Protein AF-A0A955LLI7-F1 (afdb_monomer_lite)

Radius of gyration: 28.6 Å; chains: 1; bounding box: 80×78×76 Å

pLDDT: mean 85.54, std 15.83, range [47.59, 98.25]

Foldseek 3Di:
DDDDDDDDDDDDDDPPDDPVVVVVVVVVLQPDDPQQVVCVVPVDRDPQFWDWAFVVRDDDPDGDTGIGGDAQLQHDQVSQDPVFWDWFQFLVRDTGTHGDDPDDDCAAEFFRFGDRHHHDPQWDWWAWDADPVRDIDRCCRSDNRNGTTIDNAPPLAADPVHECTGRVNNHNPPNPPPCPPDPVRVVVVVVVVVVVVVVVPD

Sequence (202 aa):
MNRWLPAVVLTTLIFAGSAAQAEENQEAEKSLINCWEYYEKTKICPKQVCDFGCLGGVYFKDCEMTCEPKPCFEIEPSQCPTDRCQLQIGCEAKEVCYPLNDYQPSCGDLAYAGSDAQCCRGMIKRCGVEFFDGSCDMSARYSMFSVPICLPCGNGVCNQFENACNCPEDCGKGYKKNKTYTGFDADRHAEEERRRREAEGN

Structure (mmCIF, N/CA/C/O backbone):
data_AF-A0A955LLI7-F1
#
_entry.id   AF-A0A955LLI7-F1
#
loop_
_atom_site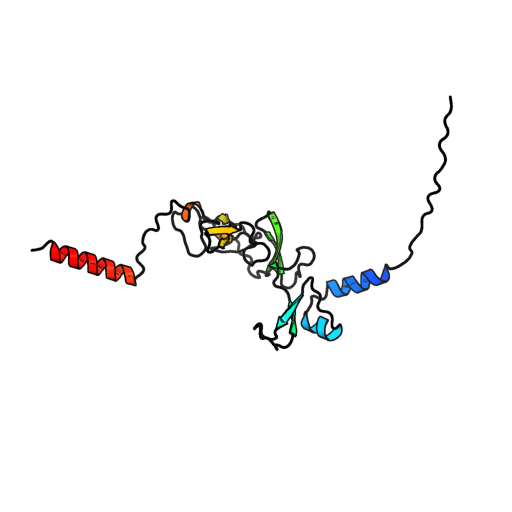.group_PDB
_atom_site.id
_atom_site.type_symbol
_atom_site.label_atom_id
_atom_site.label_alt_id
_atom_site.label_comp_id
_atom_site.label_asym_id
_atom_site.label_entity_id
_atom_site.label_seq_id
_atom_site.pdbx_PDB_ins_code
_atom_site.Cartn_x
_atom_site.Cartn_y
_atom_site.Cartn_z
_atom_site.occupancy
_atom_site.B_iso_or_equiv
_atom_site.auth_seq_id
_atom_site.auth_comp_id
_atom_site.auth_asym_id
_atom_site.auth_atom_id
_atom_site.pdbx_PDB_model_num
ATOM 1 N N . MET A 1 1 ? 47.906 52.666 -2.237 1.00 47.59 1 MET A N 1
ATOM 2 C CA . MET A 1 1 ? 48.711 51.426 -2.278 1.00 47.59 1 MET A CA 1
ATOM 3 C C . MET A 1 1 ? 47.906 50.383 -3.032 1.00 47.59 1 MET A C 1
ATOM 5 O O . MET A 1 1 ? 46.927 49.875 -2.507 1.00 47.59 1 MET A O 1
ATOM 9 N N . ASN A 1 2 ? 48.269 50.176 -4.297 1.00 49.59 2 ASN A N 1
ATOM 10 C CA . ASN A 1 2 ? 47.619 49.260 -5.232 1.00 49.59 2 ASN A CA 1
ATOM 11 C C . ASN A 1 2 ? 48.004 47.812 -4.915 1.00 49.59 2 ASN A C 1
ATOM 13 O O . ASN A 1 2 ? 49.190 47.522 -4.764 1.00 49.59 2 ASN A O 1
ATOM 17 N N . ARG A 1 3 ? 47.034 46.895 -4.904 1.00 57.19 3 ARG A N 1
ATOM 18 C CA . ARG A 1 3 ? 47.294 45.458 -5.049 1.00 57.19 3 ARG A CA 1
ATOM 19 C C . ARG A 1 3 ? 46.412 44.889 -6.154 1.00 57.19 3 ARG A C 1
ATOM 21 O O . ARG A 1 3 ? 45.194 44.859 -6.043 1.00 57.19 3 ARG A O 1
ATOM 28 N N . TRP A 1 4 ? 47.089 44.500 -7.227 1.00 55.97 4 TRP A N 1
ATOM 29 C CA . TRP A 1 4 ? 46.586 43.742 -8.361 1.00 55.97 4 TRP A CA 1
ATOM 30 C C . TRP A 1 4 ? 46.430 42.265 -7.969 1.00 55.97 4 TRP A C 1
ATOM 32 O O . TRP A 1 4 ? 47.303 41.721 -7.293 1.00 55.97 4 TRP A O 1
ATOM 42 N N . LEU A 1 5 ? 45.352 41.620 -8.419 1.00 61.66 5 LEU A N 1
ATOM 43 C CA . LEU A 1 5 ? 45.163 40.165 -8.377 1.00 61.66 5 LEU A CA 1
ATOM 44 C C . LEU A 1 5 ? 45.155 39.615 -9.816 1.00 61.66 5 LEU A C 1
ATOM 46 O O . LEU A 1 5 ? 44.635 40.292 -10.706 1.00 61.66 5 LEU A O 1
ATOM 50 N N . PRO A 1 6 ? 45.743 38.428 -10.065 1.00 66.12 6 PRO A N 1
ATOM 51 C CA . PRO A 1 6 ? 45.899 37.882 -11.407 1.00 66.12 6 PRO A CA 1
ATOM 52 C C . PRO A 1 6 ? 44.608 37.237 -11.923 1.00 66.12 6 PRO A C 1
ATOM 54 O O . PRO A 1 6 ? 43.863 36.593 -11.185 1.00 66.12 6 PRO A O 1
ATOM 57 N N . ALA A 1 7 ? 44.382 37.408 -13.224 1.00 57.22 7 ALA A N 1
ATOM 58 C CA . ALA A 1 7 ? 43.303 36.795 -13.980 1.00 57.22 7 ALA A CA 1
ATOM 59 C C . ALA A 1 7 ? 43.485 35.270 -14.051 1.00 57.22 7 ALA A C 1
ATOM 61 O O . ALA A 1 7 ? 44.501 34.776 -14.540 1.00 57.22 7 ALA A O 1
ATOM 62 N N . VAL A 1 8 ? 42.484 34.529 -13.578 1.00 66.06 8 VAL A N 1
ATOM 63 C CA . VAL A 1 8 ? 42.381 33.079 -13.764 1.00 66.06 8 VAL A CA 1
ATOM 64 C C . VAL A 1 8 ? 41.703 32.831 -15.109 1.00 66.06 8 VAL A C 1
ATOM 66 O O . VAL A 1 8 ? 40.550 33.205 -15.313 1.00 66.06 8 VAL A O 1
ATOM 69 N N . VAL A 1 9 ? 42.442 32.229 -16.040 1.00 62.66 9 VAL A N 1
ATOM 70 C CA . VAL A 1 9 ? 41.948 31.803 -17.353 1.00 62.66 9 VAL A CA 1
ATOM 71 C C . VAL A 1 9 ? 41.055 30.581 -17.152 1.00 62.66 9 VAL A C 1
ATOM 73 O O . VAL A 1 9 ? 41.529 29.497 -16.819 1.00 62.66 9 VAL A O 1
ATOM 76 N N . LEU A 1 10 ? 39.748 30.776 -17.314 1.00 64.25 10 LEU A N 1
ATOM 77 C CA . LEU A 1 10 ? 38.740 29.727 -17.217 1.00 64.25 10 LEU A CA 1
ATOM 78 C C . LEU A 1 10 ? 38.629 29.016 -18.577 1.00 64.25 10 LEU A C 1
ATOM 80 O O . LEU A 1 10 ? 37.906 29.460 -19.467 1.00 64.25 10 LEU A O 1
ATOM 84 N N . THR A 1 11 ? 39.376 27.929 -18.764 1.00 69.06 11 THR A N 1
ATOM 85 C CA . THR A 1 11 ? 39.272 27.083 -19.963 1.00 69.06 11 THR A CA 1
ATOM 86 C C . THR A 1 11 ? 37.966 26.293 -19.911 1.00 69.06 11 THR A C 1
ATOM 88 O O . THR A 1 11 ? 37.843 25.311 -19.182 1.00 69.06 11 THR A O 1
ATOM 91 N N . THR A 1 12 ? 36.966 26.736 -20.668 1.00 63.84 12 THR A N 1
ATOM 92 C CA . THR A 1 12 ? 35.679 26.050 -20.822 1.00 63.84 12 THR A CA 1
ATOM 93 C C . THR A 1 12 ? 35.858 24.876 -21.790 1.00 63.84 12 THR A C 1
ATOM 95 O O . THR A 1 12 ? 35.937 25.070 -23.001 1.00 63.84 12 THR A O 1
ATOM 98 N N . LEU A 1 13 ? 35.955 23.648 -21.270 1.00 67.81 13 LEU A N 1
ATOM 99 C CA . LEU A 1 13 ? 35.822 22.440 -22.090 1.00 67.81 13 LEU A CA 1
ATOM 100 C C . LEU A 1 13 ? 34.338 22.236 -22.423 1.00 67.81 13 LEU A C 1
ATOM 102 O O . LEU A 1 13 ? 33.539 21.882 -21.559 1.00 67.81 13 LEU A O 1
ATOM 106 N N . ILE A 1 14 ? 33.976 22.468 -23.683 1.00 59.31 14 ILE A N 1
ATOM 107 C CA . ILE A 1 14 ? 32.652 22.170 -24.232 1.00 59.31 14 ILE A CA 1
ATOM 108 C C . ILE A 1 14 ? 32.626 20.675 -24.575 1.00 59.31 14 ILE A C 1
ATOM 110 O O . ILE A 1 14 ? 33.171 20.256 -25.594 1.00 59.31 14 ILE A O 1
ATOM 114 N N . PHE A 1 15 ? 32.010 19.859 -23.719 1.00 61.31 15 PHE A N 1
ATOM 115 C CA . PHE A 1 15 ? 31.664 18.475 -24.052 1.00 61.31 15 PHE A CA 1
ATOM 116 C C . PHE A 1 15 ? 30.442 18.479 -24.983 1.00 61.31 15 PHE A C 1
ATOM 118 O O . PHE A 1 15 ? 29.299 18.508 -24.537 1.00 61.31 15 PHE A O 1
ATOM 125 N N . ALA A 1 16 ? 30.685 18.475 -26.294 1.00 58.69 16 ALA A N 1
ATOM 126 C CA . ALA A 1 16 ? 29.666 18.236 -27.312 1.00 58.69 16 ALA A CA 1
ATOM 127 C C . ALA A 1 16 ? 29.489 16.721 -27.501 1.00 58.69 16 ALA A C 1
ATOM 129 O O . ALA A 1 16 ? 30.068 16.119 -28.401 1.00 58.69 16 ALA A O 1
ATOM 130 N N . GLY A 1 17 ? 28.732 16.080 -26.615 1.00 56.97 17 GLY A N 1
ATOM 131 C CA . GLY A 1 17 ? 28.402 14.666 -26.754 1.00 56.97 17 GLY A CA 1
ATOM 132 C C . GLY A 1 17 ? 27.154 14.299 -25.965 1.00 56.97 17 GLY A C 1
ATOM 133 O O . GLY A 1 17 ? 27.051 14.662 -24.800 1.00 56.97 17 GLY A O 1
ATOM 134 N N . SER A 1 18 ? 26.262 13.533 -26.605 1.00 58.59 18 SER A N 1
ATOM 135 C CA . SER A 1 18 ? 25.176 12.712 -26.023 1.00 58.59 18 SER A CA 1
ATOM 136 C C . SER A 1 18 ? 23.740 13.257 -25.891 1.00 58.59 18 SER A C 1
ATOM 138 O O . SER A 1 18 ? 22.944 12.653 -25.185 1.00 58.59 18 SER A O 1
ATOM 140 N N . ALA A 1 19 ? 23.316 14.282 -26.641 1.00 57.00 19 ALA A N 1
ATOM 141 C CA . ALA A 1 19 ? 21.875 14.606 -26.712 1.00 57.00 19 ALA A CA 1
ATOM 142 C C . ALA A 1 19 ? 21.038 13.482 -27.378 1.00 57.00 19 ALA A C 1
ATOM 144 O O . ALA A 1 19 ? 19.938 13.181 -26.931 1.00 57.00 19 ALA A O 1
ATOM 145 N N . ALA A 1 20 ? 21.589 12.788 -28.382 1.00 52.91 20 ALA A N 1
ATOM 146 C CA . ALA A 1 20 ? 20.868 11.746 -29.125 1.00 52.91 20 ALA A CA 1
ATOM 147 C C . ALA A 1 20 ? 20.658 10.427 -28.346 1.00 52.91 20 ALA A C 1
ATOM 149 O O . ALA A 1 20 ? 19.744 9.678 -28.660 1.00 52.91 20 ALA A O 1
ATOM 150 N N . GLN A 1 21 ? 21.466 10.141 -27.316 1.00 54.09 21 GLN A N 1
ATOM 151 C CA . GLN A 1 21 ? 21.275 8.956 -26.457 1.00 54.09 21 GLN A CA 1
ATOM 152 C C . GLN A 1 21 ? 20.258 9.197 -25.330 1.00 54.09 21 GLN A C 1
ATOM 154 O O . GLN A 1 21 ? 19.801 8.246 -24.700 1.00 54.09 21 GLN A O 1
ATOM 159 N N . ALA A 1 22 ? 19.900 10.456 -25.062 1.00 55.12 22 ALA A N 1
ATOM 160 C CA . ALA A 1 22 ? 18.895 10.792 -24.060 1.00 55.12 22 ALA A CA 1
ATOM 161 C C . ALA A 1 22 ? 17.463 10.598 -24.592 1.00 55.12 22 ALA A C 1
ATOM 163 O O . ALA A 1 22 ? 16.597 10.170 -23.837 1.00 55.12 22 ALA A O 1
ATOM 164 N N . GLU A 1 23 ? 17.222 10.847 -25.883 1.00 54.16 23 GLU A N 1
ATOM 165 C CA . GLU A 1 23 ? 15.882 10.739 -26.484 1.00 54.16 23 GLU A CA 1
ATOM 166 C C . GLU A 1 23 ? 15.459 9.282 -26.747 1.00 54.16 23 GLU A C 1
ATOM 168 O O . GLU A 1 23 ? 14.308 8.933 -26.495 1.00 54.16 23 GLU A O 1
ATOM 173 N N . GLU A 1 24 ? 16.385 8.390 -27.130 1.00 52.38 24 GLU A N 1
ATOM 174 C CA . GLU A 1 24 ? 16.084 6.953 -27.291 1.00 52.38 24 GLU A CA 1
ATOM 175 C C . GLU A 1 24 ? 15.759 6.273 -25.941 1.00 52.38 24 GLU A C 1
ATOM 177 O O . GLU A 1 24 ? 14.941 5.355 -25.877 1.00 52.38 24 GLU A O 1
ATOM 182 N N . ASN A 1 25 ? 16.315 6.782 -24.834 1.00 55.03 25 ASN A N 1
ATOM 183 C CA . ASN A 1 25 ? 15.942 6.353 -23.481 1.00 55.03 25 ASN A CA 1
ATOM 184 C C . ASN A 1 25 ? 14.554 6.855 -23.051 1.00 55.03 25 ASN A C 1
ATOM 186 O O . ASN A 1 25 ? 13.910 6.209 -22.230 1.00 55.03 25 ASN A O 1
ATOM 190 N N . GLN A 1 26 ? 14.075 7.970 -23.610 1.00 55.94 26 GLN A N 1
ATOM 191 C CA . GLN A 1 26 ? 12.820 8.603 -23.196 1.00 55.94 26 GLN A CA 1
ATOM 192 C C . GLN A 1 26 ? 11.585 7.958 -23.848 1.00 55.94 26 GLN A C 1
ATOM 194 O O . GLN A 1 26 ? 10.497 7.947 -23.271 1.00 55.94 26 GLN A O 1
ATOM 199 N N . GLU A 1 27 ? 11.741 7.371 -25.039 1.00 53.47 27 GLU A N 1
ATOM 200 C CA . GLU A 1 27 ? 10.669 6.632 -25.721 1.00 53.47 27 GLU A CA 1
ATOM 201 C C . GLU A 1 27 ? 10.510 5.202 -25.161 1.00 53.47 27 GLU A C 1
ATOM 203 O O . GLU A 1 27 ? 9.389 4.699 -25.047 1.00 53.47 27 GLU A O 1
ATOM 208 N N . ALA A 1 28 ? 11.602 4.596 -24.672 1.00 53.06 28 ALA A N 1
ATOM 209 C CA . ALA A 1 28 ? 11.560 3.377 -23.857 1.00 53.06 28 ALA A CA 1
ATOM 210 C C . ALA A 1 28 ? 10.885 3.593 -22.484 1.00 53.06 28 ALA A C 1
ATOM 212 O O . ALA A 1 28 ? 10.345 2.648 -21.913 1.00 53.06 28 ALA A O 1
ATOM 213 N N .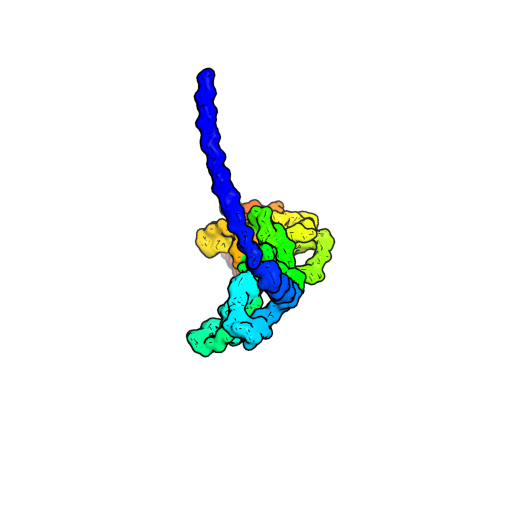 GLU A 1 29 ? 10.873 4.831 -21.980 1.00 54.84 29 GLU A N 1
ATOM 214 C CA . GLU A 1 29 ? 10.260 5.215 -20.699 1.00 54.84 29 GLU A CA 1
ATOM 215 C C . GLU A 1 29 ? 8.723 5.323 -20.771 1.00 54.84 29 GLU A C 1
ATOM 217 O O . GLU A 1 29 ? 8.041 5.169 -19.760 1.00 54.84 29 GLU A O 1
ATOM 222 N N . LYS A 1 30 ? 8.154 5.567 -21.964 1.00 54.16 30 LYS A N 1
ATOM 223 C CA . LYS A 1 30 ? 6.705 5.788 -22.159 1.00 54.16 30 LYS A CA 1
ATOM 224 C C . LYS A 1 30 ? 5.922 4.573 -22.649 1.00 54.16 30 LYS A C 1
ATOM 226 O O . LYS A 1 30 ? 4.706 4.528 -22.470 1.00 54.16 30 LYS A O 1
ATOM 231 N N . SER A 1 31 ? 6.583 3.592 -23.256 1.00 48.78 31 SER A N 1
ATOM 232 C CA . SER A 1 31 ? 5.965 2.312 -23.609 1.00 48.78 31 SER A CA 1
ATOM 233 C C . SER A 1 31 ? 6.037 1.387 -22.399 1.00 48.78 31 SER A C 1
ATOM 235 O O . SER A 1 31 ? 6.973 0.600 -22.282 1.00 48.78 31 SER A O 1
ATOM 237 N N . LEU A 1 32 ? 5.073 1.531 -21.490 1.00 57.09 32 LEU A N 1
ATOM 238 C CA . LEU A 1 32 ? 4.953 0.853 -20.197 1.00 57.09 32 LEU A CA 1
ATOM 239 C C . LEU A 1 32 ? 4.930 -0.685 -20.311 1.00 57.09 32 LEU A C 1
ATOM 241 O O . LEU A 1 32 ? 3.904 -1.349 -20.327 1.00 57.09 32 LEU A O 1
ATOM 245 N N . ILE A 1 33 ? 6.137 -1.225 -20.471 1.00 69.12 33 ILE A N 1
ATOM 246 C CA . ILE A 1 33 ? 6.817 -2.187 -19.606 1.00 69.12 33 ILE A CA 1
ATOM 247 C C . ILE A 1 33 ? 5.948 -3.386 -19.228 1.00 69.12 33 ILE A C 1
ATOM 249 O O . ILE A 1 33 ? 5.717 -3.714 -18.063 1.00 69.12 33 ILE A O 1
ATOM 253 N N . ASN A 1 34 ? 5.586 -4.142 -20.258 1.00 87.94 34 ASN A N 1
ATOM 254 C CA . ASN A 1 34 ? 5.567 -5.582 -20.108 1.00 87.94 34 ASN A CA 1
ATOM 255 C C . ASN A 1 34 ? 7.014 -6.032 -19.803 1.00 87.94 34 ASN A C 1
ATOM 257 O O . ASN A 1 34 ? 7.835 -6.186 -20.710 1.00 87.94 34 ASN A O 1
ATOM 261 N N . CYS A 1 35 ? 7.351 -6.154 -18.510 1.00 92.88 35 CYS A N 1
ATOM 262 C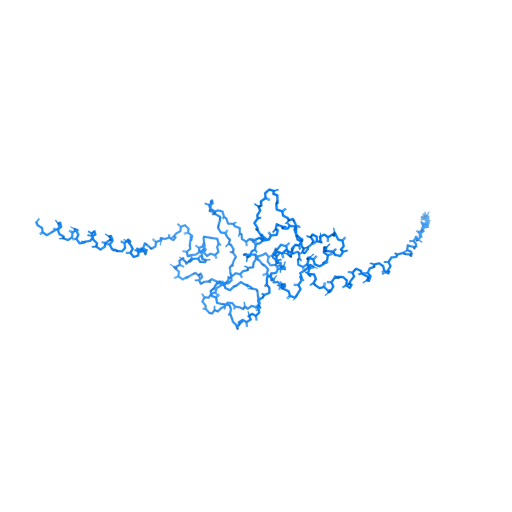 CA . CYS A 1 35 ? 8.685 -6.544 -18.025 1.00 92.88 35 CYS A CA 1
ATOM 263 C C . CYS A 1 35 ? 9.221 -7.787 -18.745 1.00 92.88 35 CYS A C 1
ATOM 265 O O . CYS A 1 35 ? 10.411 -7.863 -19.057 1.00 92.88 35 CYS A O 1
ATOM 267 N N . TRP A 1 36 ? 8.317 -8.713 -19.072 1.00 91.94 36 TRP A N 1
ATOM 268 C CA . TRP A 1 36 ? 8.609 -9.910 -19.840 1.00 91.94 36 TRP A CA 1
ATOM 269 C C . TRP A 1 36 ? 9.083 -9.589 -21.261 1.00 91.94 36 TRP A C 1
ATOM 271 O O . TRP A 1 36 ? 10.189 -9.975 -21.629 1.00 91.94 36 TRP A O 1
ATOM 281 N N . GLU A 1 37 ? 8.309 -8.834 -22.046 1.00 92.06 37 GLU A N 1
ATOM 282 C CA . GLU A 1 37 ? 8.671 -8.475 -23.431 1.00 92.06 37 GLU A CA 1
ATOM 283 C C . GLU A 1 37 ? 9.986 -7.690 -23.494 1.00 92.06 37 GLU A C 1
ATOM 285 O O . GLU A 1 37 ? 10.841 -7.937 -24.353 1.00 92.06 37 GLU A O 1
ATOM 290 N N . TYR A 1 38 ? 10.179 -6.756 -22.557 1.00 90.31 38 TYR A N 1
ATOM 291 C CA . TYR A 1 38 ? 11.420 -5.990 -22.465 1.00 90.31 38 TYR A CA 1
ATOM 292 C C . TYR A 1 38 ? 12.615 -6.910 -22.195 1.00 90.31 38 TYR A C 1
ATOM 294 O O . TYR A 1 38 ? 13.655 -6.800 -22.856 1.00 90.31 38 TYR A O 1
ATOM 302 N N . TYR A 1 39 ? 12.463 -7.848 -21.259 1.00 92.75 39 TYR A N 1
ATOM 303 C CA . TYR A 1 39 ? 13.490 -8.830 -20.944 1.00 92.75 39 TYR A CA 1
ATOM 304 C C . TYR A 1 39 ? 13.750 -9.786 -22.112 1.00 92.75 39 TYR A C 1
ATOM 306 O O . TYR A 1 39 ? 14.907 -10.055 -22.427 1.00 92.75 39 TYR A O 1
ATOM 314 N N . GLU A 1 40 ? 12.721 -10.263 -22.816 1.00 92.12 40 GLU A N 1
ATOM 315 C CA . GLU A 1 40 ? 12.891 -11.129 -23.985 1.00 92.12 40 GLU A CA 1
ATOM 316 C C . GLU A 1 40 ? 13.750 -10.464 -25.063 1.00 92.12 40 GLU A C 1
ATOM 318 O O . GLU A 1 40 ? 14.651 -11.117 -25.606 1.00 92.12 40 GLU A O 1
ATOM 323 N N . LYS A 1 41 ? 13.514 -9.169 -25.311 1.00 92.81 41 LYS A N 1
ATOM 324 C CA . LYS A 1 41 ? 14.217 -8.364 -26.315 1.00 92.81 41 LYS A CA 1
ATOM 325 C C . LYS A 1 41 ? 15.642 -7.996 -25.903 1.00 92.81 41 LYS A C 1
ATOM 327 O O . LYS A 1 41 ? 16.550 -8.068 -26.727 1.00 92.81 41 LYS A O 1
ATOM 332 N N . THR A 1 42 ? 15.844 -7.569 -24.658 1.00 93.12 42 THR A N 1
ATOM 333 C CA . THR A 1 42 ? 17.111 -6.949 -24.217 1.00 93.12 42 THR A CA 1
ATOM 334 C C . THR A 1 42 ? 17.988 -7.863 -23.367 1.00 93.12 42 THR A C 1
ATOM 336 O O . THR A 1 42 ? 19.181 -7.607 -23.229 1.00 93.12 42 THR A O 1
ATOM 339 N N . LYS A 1 43 ? 17.409 -8.920 -22.785 1.00 93.94 43 LYS A N 1
ATOM 340 C CA . LYS A 1 43 ? 18.004 -9.755 -21.727 1.00 93.94 43 LYS A CA 1
ATOM 341 C C . LYS A 1 43 ? 18.391 -8.975 -20.463 1.00 93.94 43 LYS A C 1
ATOM 343 O O . LYS A 1 43 ? 19.186 -9.456 -19.658 1.00 93.94 43 LYS A O 1
ATOM 348 N N . ILE A 1 44 ? 17.808 -7.791 -20.263 1.00 93.56 44 ILE A N 1
ATOM 349 C CA . ILE A 1 44 ? 18.003 -6.932 -19.093 1.00 93.56 44 ILE A CA 1
ATOM 350 C C . ILE A 1 44 ? 16.656 -6.788 -18.384 1.00 93.56 44 ILE A C 1
ATOM 352 O O . ILE A 1 44 ? 15.658 -6.462 -19.014 1.00 93.56 44 ILE A O 1
ATOM 356 N N . CYS A 1 45 ? 16.621 -7.032 -17.072 1.00 94.69 45 CYS A N 1
ATOM 357 C CA . CYS A 1 45 ? 15.435 -6.770 -16.255 1.00 94.69 45 CYS A CA 1
ATOM 358 C C . CYS A 1 45 ? 15.615 -5.421 -15.534 1.00 94.69 45 CYS A C 1
ATOM 360 O O . CYS A 1 45 ? 16.538 -5.301 -14.717 1.00 94.69 45 CYS A O 1
ATOM 362 N N . PRO A 1 46 ? 14.813 -4.385 -15.850 1.00 94.19 46 PRO A N 1
ATOM 363 C CA . PRO A 1 46 ? 15.007 -3.043 -15.311 1.00 94.19 46 PRO A CA 1
ATOM 364 C C . PRO A 1 46 ? 14.558 -2.990 -13.847 1.00 94.19 46 PRO A C 1
ATOM 366 O O . PRO A 1 46 ? 13.374 -2.880 -13.534 1.00 94.19 46 PRO A O 1
ATOM 369 N N . LYS A 1 47 ? 15.533 -3.057 -12.935 1.00 95.06 47 LYS A N 1
ATOM 370 C CA . LYS A 1 47 ? 15.318 -3.185 -11.483 1.00 95.06 47 LYS A CA 1
ATOM 371 C C . LYS A 1 47 ? 14.538 -2.034 -10.839 1.00 95.06 47 LYS A C 1
ATOM 373 O O . LYS A 1 47 ? 14.162 -2.136 -9.675 1.00 95.06 47 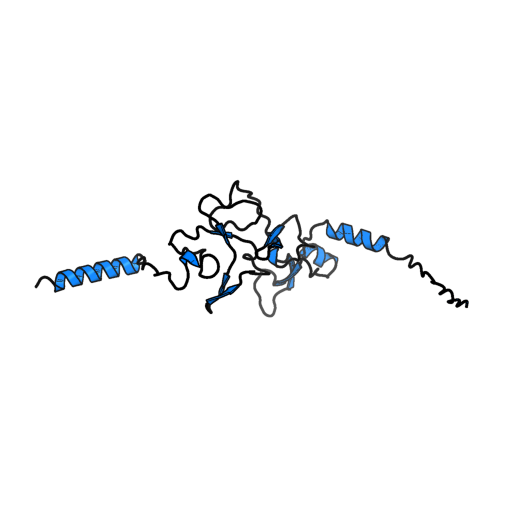LYS A O 1
ATOM 378 N N . GLN A 1 48 ? 14.340 -0.923 -11.541 1.00 94.00 48 GLN A N 1
ATOM 379 C CA . GLN A 1 48 ? 13.578 0.226 -11.054 1.00 94.00 48 GLN A CA 1
ATOM 380 C C . GLN A 1 48 ? 12.078 -0.086 -10.960 1.00 94.00 48 GLN A C 1
ATOM 382 O O . GLN A 1 48 ? 11.425 0.354 -10.022 1.00 94.00 48 GLN A O 1
ATOM 387 N N . VAL A 1 49 ? 11.547 -0.871 -11.902 1.00 95.25 49 VAL A N 1
ATOM 388 C CA . VAL A 1 49 ? 10.098 -1.117 -12.061 1.00 95.25 49 VAL A CA 1
ATOM 389 C C . VAL A 1 49 ? 9.742 -2.593 -12.264 1.00 95.25 49 VAL A C 1
ATOM 391 O O . VAL A 1 49 ? 8.569 -2.958 -12.183 1.00 95.25 49 VAL A O 1
ATOM 394 N N . CYS A 1 50 ? 10.746 -3.440 -12.489 1.00 95.81 50 CYS A N 1
ATOM 395 C CA . CYS A 1 50 ? 10.634 -4.888 -12.603 1.00 95.81 50 CYS A CA 1
ATOM 396 C C . CYS A 1 50 ? 11.554 -5.575 -11.586 1.00 95.81 50 CYS A C 1
ATOM 398 O O . CYS A 1 50 ? 12.533 -4.983 -11.121 1.00 95.81 50 CYS A O 1
ATOM 400 N N . ASP A 1 51 ? 11.254 -6.823 -11.249 1.00 95.81 51 ASP A N 1
ATOM 401 C CA . ASP A 1 51 ? 12.129 -7.689 -10.463 1.00 95.81 51 ASP A CA 1
ATOM 402 C C . ASP A 1 51 ? 12.156 -9.103 -11.046 1.00 95.81 51 ASP A C 1
ATOM 404 O O . ASP A 1 51 ? 11.324 -9.474 -11.876 1.00 95.81 51 ASP A O 1
ATOM 408 N N . PHE A 1 52 ? 13.143 -9.888 -10.633 1.00 95.75 52 PHE A N 1
ATOM 409 C CA . PHE A 1 52 ? 13.211 -11.293 -10.992 1.00 95.75 52 PHE A CA 1
ATOM 410 C C . PHE A 1 52 ? 12.353 -12.128 -10.039 1.00 95.75 52 PHE A C 1
ATOM 412 O O . PHE A 1 52 ? 12.654 -12.228 -8.851 1.00 95.75 52 PHE A O 1
ATOM 419 N N . GLY A 1 53 ? 11.321 -12.764 -10.586 1.00 94.00 53 GLY A N 1
ATOM 420 C CA . GLY A 1 53 ? 10.455 -13.713 -9.892 1.00 94.00 53 GLY A CA 1
ATOM 421 C C . GLY A 1 53 ? 10.623 -15.131 -10.432 1.00 94.00 53 GLY A C 1
ATOM 422 O O . GLY A 1 53 ? 11.173 -15.344 -11.512 1.00 94.00 53 GLY A O 1
ATOM 423 N N . CYS A 1 54 ? 10.146 -16.119 -9.680 1.00 95.06 54 CYS A N 1
ATOM 424 C CA . CYS A 1 54 ? 9.946 -17.464 -10.214 1.00 95.06 54 CYS A CA 1
ATOM 425 C C . CYS A 1 54 ? 8.675 -17.490 -11.062 1.00 95.06 54 CYS A C 1
ATOM 427 O O . CYS A 1 54 ? 7.642 -16.988 -10.618 1.00 95.06 54 CYS A O 1
ATOM 429 N N . LEU A 1 55 ? 8.711 -18.148 -12.222 1.00 91.75 55 LEU A N 1
ATOM 430 C CA . LEU A 1 55 ? 7.530 -18.312 -13.063 1.00 91.75 55 LEU A CA 1
ATOM 431 C C . LEU A 1 55 ? 6.406 -18.997 -12.265 1.00 91.75 55 LEU A C 1
ATOM 433 O O . LEU A 1 55 ? 6.563 -20.121 -11.785 1.00 91.75 55 LEU A O 1
ATOM 437 N N . GLY A 1 56 ? 5.280 -18.300 -12.095 1.00 87.56 56 GLY A N 1
ATOM 438 C CA . GLY A 1 56 ? 4.147 -18.764 -11.285 1.00 87.56 56 GLY A CA 1
ATOM 439 C C . GLY A 1 56 ? 4.174 -18.336 -9.810 1.00 87.56 56 GLY A C 1
ATOM 440 O O . GLY A 1 56 ? 3.327 -18.785 -9.042 1.00 87.56 56 GLY A O 1
ATOM 441 N N . GLY A 1 57 ? 5.116 -17.480 -9.400 1.00 88.19 57 GLY A N 1
ATOM 442 C CA . GLY A 1 57 ? 5.122 -16.807 -8.095 1.00 88.19 57 GLY A CA 1
ATOM 443 C C . GLY A 1 57 ? 5.536 -17.666 -6.895 1.00 88.19 57 GLY A C 1
ATOM 444 O O . GLY A 1 57 ? 5.489 -17.192 -5.760 1.00 88.19 57 GLY A O 1
ATOM 445 N N . VAL A 1 58 ? 5.948 -18.920 -7.106 1.00 89.50 58 VAL A N 1
ATOM 446 C CA . VAL A 1 58 ? 6.372 -19.818 -6.022 1.00 89.50 58 VAL A CA 1
ATOM 447 C C . VAL A 1 58 ? 7.881 -20.037 -6.070 1.00 89.50 58 VAL A C 1
ATOM 449 O O . VAL A 1 58 ? 8.422 -20.528 -7.059 1.00 89.50 58 VAL A O 1
ATOM 452 N N . TYR A 1 59 ? 8.560 -19.693 -4.974 1.00 90.25 59 TYR A N 1
ATOM 453 C CA . TYR A 1 59 ? 10.009 -19.821 -4.853 1.00 90.25 59 TYR A CA 1
ATOM 454 C C . TYR A 1 59 ? 10.431 -21.271 -4.598 1.00 90.25 59 TYR A C 1
ATOM 456 O O . TYR A 1 59 ? 10.303 -21.789 -3.487 1.00 90.25 59 TYR A O 1
ATOM 464 N N . PHE A 1 60 ? 10.984 -21.913 -5.626 1.00 91.56 60 PHE A N 1
ATOM 465 C CA . PHE A 1 60 ? 11.668 -23.203 -5.528 1.00 91.56 60 PHE A CA 1
ATOM 466 C C . PHE A 1 60 ? 13.139 -23.046 -5.918 1.00 91.56 60 PHE A C 1
ATOM 468 O O . PHE A 1 60 ? 13.488 -22.154 -6.685 1.00 91.56 60 PHE A O 1
ATOM 475 N N . LYS A 1 61 ? 14.004 -23.933 -5.409 1.00 93.19 61 LYS A N 1
ATOM 476 C 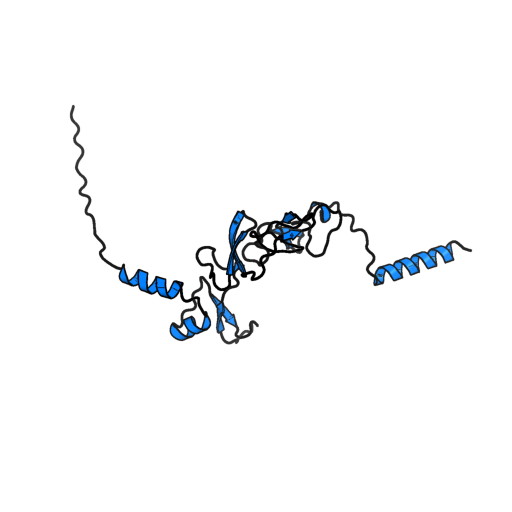CA . LYS A 1 61 ? 15.463 -23.872 -5.619 1.00 93.19 61 LYS A CA 1
ATOM 477 C C . LYS A 1 61 ? 15.873 -23.845 -7.102 1.00 93.19 61 LYS A C 1
ATOM 479 O O . LYS A 1 61 ? 16.897 -23.253 -7.418 1.00 93.19 61 LYS A O 1
ATOM 484 N N . ASP A 1 62 ? 15.059 -24.439 -7.973 1.00 94.38 62 ASP A N 1
ATOM 485 C CA . ASP A 1 62 ? 15.329 -24.603 -9.405 1.00 94.38 62 ASP A CA 1
ATOM 486 C C . ASP A 1 62 ? 14.173 -24.059 -10.270 1.00 94.38 62 ASP A C 1
ATOM 488 O O . ASP A 1 62 ? 13.818 -24.641 -11.294 1.00 94.38 62 ASP A O 1
ATOM 492 N N . CYS A 1 63 ? 13.523 -22.977 -9.828 1.00 95.31 63 CYS A N 1
ATOM 493 C CA . CYS A 1 63 ? 12.471 -22.340 -10.617 1.00 95.31 63 CYS A CA 1
ATOM 494 C C . CYS A 1 63 ? 13.047 -21.621 -11.852 1.00 95.31 63 CYS A C 1
ATOM 496 O O . CYS A 1 63 ? 14.181 -21.136 -11.846 1.00 95.31 63 CYS A O 1
ATOM 498 N N . GLU A 1 64 ? 12.246 -21.520 -12.911 1.00 94.94 64 GLU A N 1
ATOM 499 C CA . GLU A 1 64 ? 12.579 -20.680 -14.058 1.00 94.94 64 GLU A CA 1
ATOM 500 C C . GLU A 1 64 ? 12.394 -19.206 -13.680 1.00 94.94 64 GLU A C 1
ATOM 502 O O . GLU A 1 64 ? 11.309 -18.799 -13.256 1.00 94.94 64 GLU A O 1
ATOM 507 N N . MET A 1 65 ? 13.465 -18.416 -13.795 1.00 94.56 65 MET A N 1
ATOM 508 C CA . MET A 1 65 ? 13.437 -16.990 -13.473 1.00 94.56 65 MET A CA 1
ATOM 509 C C . MET A 1 65 ? 12.782 -16.204 -14.610 1.00 94.56 65 MET A C 1
ATOM 511 O O . MET A 1 65 ? 13.165 -16.336 -15.771 1.00 94.56 65 MET A O 1
ATOM 515 N N . THR A 1 66 ? 11.852 -15.329 -14.259 1.00 95.44 66 THR A N 1
ATOM 516 C CA . THR A 1 66 ? 11.148 -14.424 -15.169 1.00 95.44 66 THR A CA 1
ATOM 517 C C . THR A 1 66 ? 11.279 -12.982 -14.677 1.00 95.44 66 THR A C 1
ATOM 519 O O . THR A 1 66 ? 11.456 -12.741 -13.483 1.00 95.44 66 THR A O 1
ATOM 522 N N . CYS A 1 67 ? 11.254 -12.016 -15.597 1.00 96.25 67 CYS A N 1
ATOM 523 C CA . CYS A 1 67 ? 11.243 -10.595 -15.258 1.00 96.25 67 CYS A CA 1
ATOM 524 C C . CYS A 1 67 ? 9.789 -10.127 -15.142 1.00 96.25 67 CYS A C 1
ATOM 526 O O . CYS A 1 67 ? 9.078 -10.038 -16.144 1.00 96.25 67 CYS A O 1
ATOM 528 N N . GLU A 1 68 ? 9.352 -9.826 -13.924 1.00 95.00 68 GLU A N 1
ATOM 529 C CA . GLU A 1 68 ? 7.967 -9.484 -13.601 1.00 95.00 68 GLU A CA 1
ATOM 530 C C . GLU A 1 68 ? 7.853 -8.037 -13.104 1.00 95.00 68 GLU A C 1
ATOM 532 O O . GLU A 1 68 ? 8.823 -7.482 -12.576 1.00 95.00 68 GLU A O 1
ATOM 537 N N . PRO A 1 69 ? 6.686 -7.388 -13.259 1.00 94.88 69 PRO A N 1
ATOM 538 C CA . PRO A 1 69 ? 6.467 -6.054 -12.715 1.00 94.88 69 PRO A CA 1
ATOM 539 C C . PRO A 1 69 ? 6.571 -6.041 -11.192 1.00 94.88 69 PRO A C 1
ATOM 541 O O . PRO A 1 69 ? 5.929 -6.838 -10.509 1.00 94.88 69 PRO A O 1
ATOM 544 N N . LYS A 1 70 ? 7.314 -5.072 -10.647 1.00 95.56 70 LYS A N 1
ATOM 545 C CA . LYS A 1 70 ? 7.332 -4.833 -9.202 1.00 95.56 70 LYS A CA 1
ATOM 546 C C . LYS A 1 70 ? 5.943 -4.453 -8.691 1.00 95.56 70 LYS A C 1
ATOM 548 O O . LYS A 1 70 ? 5.208 -3.750 -9.409 1.00 95.56 70 LYS A O 1
ATOM 553 N N . PRO A 1 71 ? 5.595 -4.824 -7.446 1.00 96.00 71 PRO A N 1
ATOM 554 C CA . PRO A 1 71 ? 4.458 -4.232 -6.757 1.00 96.00 71 PRO A CA 1
ATOM 555 C C . PRO A 1 71 ? 4.596 -2.707 -6.727 1.00 96.00 71 PRO A C 1
ATOM 557 O O . PRO A 1 71 ? 5.684 -2.194 -6.478 1.00 96.00 71 PRO A O 1
ATOM 560 N N . CYS A 1 72 ? 3.506 -1.968 -6.962 1.00 96.81 72 CYS A N 1
ATOM 561 C CA . CYS A 1 72 ? 3.563 -0.503 -7.058 1.00 96.81 72 CYS A CA 1
ATOM 562 C C . CYS A 1 72 ? 4.207 0.145 -5.824 1.00 96.81 72 CYS A C 1
ATOM 564 O O . CYS A 1 72 ? 5.013 1.053 -5.967 1.00 96.81 72 CYS A O 1
ATOM 566 N N . PHE A 1 73 ? 3.918 -0.371 -4.626 1.00 96.56 73 PHE A N 1
ATOM 567 C CA . PHE A 1 73 ? 4.456 0.150 -3.366 1.00 96.56 73 PHE A CA 1
ATOM 568 C C . PHE A 1 73 ? 5.973 -0.039 -3.195 1.00 96.56 73 PHE A C 1
ATOM 570 O O . PHE A 1 73 ? 6.548 0.567 -2.297 1.00 96.56 73 PHE A O 1
ATOM 577 N N . GLU A 1 74 ? 6.633 -0.837 -4.039 1.00 96.75 74 GLU A N 1
ATOM 578 C CA . GLU A 1 74 ? 8.098 -0.988 -4.077 1.00 96.75 74 GLU A CA 1
ATOM 579 C C . GLU A 1 74 ? 8.769 -0.116 -5.151 1.00 96.75 74 GLU A C 1
ATOM 581 O O . GLU A 1 74 ? 9.994 -0.137 -5.293 1.00 96.75 74 GLU A O 1
ATOM 586 N N . ILE A 1 75 ? 7.983 0.627 -5.934 1.00 96.19 75 ILE A N 1
ATOM 587 C CA . ILE A 1 75 ? 8.473 1.500 -6.999 1.00 96.19 75 ILE A CA 1
ATOM 588 C C . ILE A 1 75 ? 8.621 2.918 -6.451 1.00 96.19 75 ILE A C 1
ATOM 590 O O . ILE A 1 75 ? 7.715 3.462 -5.816 1.00 96.19 75 ILE A O 1
ATOM 594 N N . GLU A 1 76 ? 9.767 3.537 -6.726 1.00 96.25 76 GLU A N 1
ATOM 595 C CA . GLU A 1 76 ? 10.005 4.932 -6.366 1.00 96.25 76 GLU A CA 1
ATOM 596 C C . GLU A 1 76 ? 8.987 5.858 -7.059 1.00 96.25 76 GLU A C 1
ATOM 598 O O . GLU A 1 76 ? 8.702 5.669 -8.246 1.00 96.25 76 GLU A O 1
ATOM 603 N N . PRO A 1 77 ? 8.469 6.900 -6.381 1.00 96.50 77 PRO A N 1
ATOM 604 C CA . PRO A 1 77 ? 7.468 7.805 -6.954 1.00 96.50 77 PRO A CA 1
ATOM 605 C C . PRO A 1 77 ? 7.868 8.392 -8.315 1.00 96.50 77 PRO A C 1
ATOM 607 O O . PRO A 1 77 ? 7.051 8.489 -9.225 1.00 96.50 77 PRO A O 1
ATOM 610 N N . SER A 1 78 ? 9.151 8.712 -8.497 1.00 95.62 78 SER A N 1
ATOM 611 C CA . SER A 1 78 ? 9.690 9.270 -9.744 1.00 95.62 78 SER A CA 1
ATOM 612 C C . SER A 1 78 ? 9.660 8.311 -10.939 1.00 95.62 78 SER A C 1
ATOM 614 O O . SER A 1 78 ? 9.936 8.735 -12.059 1.00 95.62 78 SER A O 1
ATOM 616 N N . GLN A 1 79 ? 9.375 7.029 -10.718 1.00 95.00 79 GLN A N 1
ATOM 617 C CA . GLN A 1 79 ? 9.333 5.972 -11.732 1.00 95.00 79 GLN A CA 1
ATOM 618 C C . GLN A 1 79 ? 7.968 5.263 -11.744 1.00 95.00 79 GLN A C 1
ATOM 620 O O . GLN A 1 79 ? 7.851 4.159 -12.270 1.00 95.00 79 GLN A O 1
ATOM 625 N N . CYS A 1 80 ? 6.942 5.863 -11.130 1.00 95.19 80 CYS A N 1
ATOM 626 C CA . CYS A 1 80 ? 5.641 5.227 -10.960 1.00 95.19 80 CYS A CA 1
ATOM 627 C C . CYS A 1 80 ? 4.920 5.033 -12.311 1.00 95.19 80 CYS A C 1
ATOM 629 O O . CYS A 1 80 ? 4.596 6.024 -12.971 1.00 95.19 80 CYS A O 1
ATOM 631 N N . PRO A 1 81 ? 4.641 3.785 -12.734 1.00 94.19 81 PRO A N 1
ATOM 632 C CA . PRO A 1 81 ? 4.012 3.511 -14.021 1.00 94.19 81 PRO A CA 1
ATOM 633 C C . PRO A 1 81 ? 2.515 3.854 -13.978 1.00 94.19 81 PRO A C 1
ATOM 635 O O . PRO A 1 81 ? 1.746 3.196 -13.280 1.00 94.19 81 PRO A O 1
ATOM 638 N N . THR A 1 82 ? 2.087 4.894 -14.702 1.00 92.56 82 THR A N 1
ATOM 639 C CA . THR A 1 82 ? 0.727 5.466 -14.576 1.00 92.56 82 THR A CA 1
ATOM 640 C C . THR A 1 82 ? -0.382 4.656 -15.253 1.00 92.56 82 THR A C 1
ATOM 642 O O . THR A 1 82 ? -1.546 5.036 -15.185 1.00 92.56 82 THR A O 1
ATOM 645 N N . ASP A 1 83 ? -0.039 3.583 -15.958 1.00 91.25 83 ASP A N 1
ATOM 646 C CA . ASP A 1 83 ? -0.977 2.657 -16.601 1.00 91.25 83 ASP A CA 1
ATOM 647 C C . ASP A 1 83 ? -1.524 1.590 -15.638 1.00 91.25 83 ASP A C 1
ATOM 649 O O . ASP A 1 83 ? -2.630 1.096 -15.842 1.00 91.25 83 ASP A O 1
ATOM 653 N N . ARG A 1 84 ? -0.768 1.239 -14.587 1.00 93.62 84 ARG A N 1
ATOM 654 C CA . ARG A 1 84 ? -1.140 0.211 -13.589 1.00 93.62 84 ARG A CA 1
ATOM 655 C C . ARG A 1 84 ? -1.001 0.660 -12.132 1.00 93.62 84 ARG A C 1
ATOM 657 O O . ARG A 1 84 ? -1.484 -0.009 -11.218 1.00 93.62 84 ARG A O 1
ATOM 664 N N . CYS A 1 85 ? -0.313 1.771 -11.906 1.00 95.94 85 CYS A N 1
ATOM 665 C CA . CYS A 1 85 ? -0.116 2.387 -10.605 1.00 95.94 85 CYS A CA 1
ATOM 666 C C . CYS A 1 85 ? -0.531 3.865 -10.662 1.00 95.94 85 CYS A C 1
ATOM 668 O O . CYS A 1 85 ? -0.785 4.434 -11.721 1.00 95.94 85 CYS A O 1
ATOM 670 N N . GLN A 1 86 ? -0.576 4.504 -9.503 1.00 95.75 86 GLN A N 1
ATOM 671 C CA . GLN A 1 86 ? -0.847 5.926 -9.346 1.00 95.75 86 GLN A CA 1
ATOM 672 C C . GLN A 1 86 ? -0.009 6.501 -8.208 1.00 95.75 86 GLN A C 1
ATOM 674 O O . GLN A 1 86 ? 0.366 5.791 -7.272 1.00 95.75 86 GLN A O 1
ATOM 679 N N . LEU A 1 87 ? 0.259 7.803 -8.274 1.00 96.69 87 LEU A N 1
ATOM 680 C CA . LEU A 1 87 ? 0.875 8.527 -7.170 1.00 96.69 87 LEU A CA 1
ATOM 681 C C . LEU A 1 87 ? -0.174 8.846 -6.105 1.00 96.69 87 LEU A C 1
ATOM 683 O O . LEU A 1 87 ? -1.246 9.367 -6.405 1.00 96.69 87 LEU A O 1
ATOM 687 N N . GLN A 1 88 ? 0.151 8.536 -4.856 1.00 96.44 88 GLN A N 1
ATOM 688 C CA . GLN A 1 88 ? -0.674 8.821 -3.684 1.00 96.44 88 GLN A CA 1
ATOM 689 C C . GLN A 1 88 ? 0.180 9.492 -2.607 1.00 96.44 88 GLN A C 1
ATOM 691 O O . GLN A 1 88 ? 1.398 9.324 -2.577 1.00 96.44 88 GLN A O 1
ATOM 696 N N . ILE A 1 89 ? -0.447 10.224 -1.686 1.00 97.12 89 ILE A N 1
ATOM 697 C CA . ILE A 1 89 ? 0.233 10.718 -0.484 1.00 97.12 89 ILE A CA 1
ATOM 698 C C . ILE A 1 89 ? 0.227 9.617 0.578 1.00 97.12 89 ILE A C 1
ATOM 700 O O . ILE A 1 89 ? -0.825 9.239 1.097 1.00 97.12 89 ILE A O 1
ATOM 704 N N . GLY A 1 90 ? 1.415 9.106 0.889 1.00 97.06 90 GLY A N 1
ATOM 705 C CA . GLY A 1 90 ? 1.628 8.067 1.886 1.00 97.06 90 GLY A CA 1
ATOM 706 C C . GLY A 1 90 ? 1.584 8.576 3.327 1.00 97.06 90 GLY A C 1
ATOM 707 O O . GLY A 1 90 ? 1.433 9.767 3.610 1.00 97.06 90 GLY A O 1
ATOM 708 N N . CYS A 1 91 ? 1.784 7.651 4.260 1.00 97.12 91 CYS A N 1
ATOM 709 C CA . CYS A 1 91 ? 1.703 7.891 5.701 1.00 97.12 91 CYS A CA 1
ATOM 710 C C . CYS A 1 91 ? 2.732 8.882 6.266 1.00 97.12 91 CYS A C 1
ATOM 712 O O . CYS A 1 91 ? 2.521 9.467 7.326 1.00 97.12 91 CYS A O 1
ATOM 714 N N . GLU A 1 92 ? 3.825 9.125 5.544 1.00 96.69 92 GLU A N 1
ATOM 715 C CA . GLU A 1 92 ? 4.832 10.133 5.898 1.00 96.69 92 GLU A CA 1
ATOM 716 C C . GLU A 1 92 ? 4.614 11.493 5.221 1.00 96.69 92 GLU A C 1
ATOM 718 O O . GLU A 1 92 ? 5.535 12.310 5.181 1.00 96.69 92 GLU A O 1
ATOM 723 N N . ALA A 1 93 ? 3.434 11.726 4.639 1.00 95.88 93 ALA A N 1
ATOM 724 C CA . ALA A 1 93 ? 3.142 12.909 3.829 1.00 95.88 93 ALA A CA 1
ATOM 725 C C . ALA A 1 93 ? 4.108 13.094 2.636 1.00 95.88 93 ALA A C 1
ATOM 727 O O . ALA A 1 93 ? 4.396 14.215 2.219 1.00 95.88 93 ALA A O 1
ATOM 728 N N . LYS A 1 94 ? 4.609 11.983 2.086 1.00 96.75 94 LYS A N 1
ATOM 729 C CA . LYS A 1 94 ? 5.413 11.926 0.858 1.00 96.75 94 LYS A CA 1
ATOM 730 C C . LYS A 1 94 ? 4.655 11.162 -0.213 1.00 96.75 94 LYS A C 1
ATOM 732 O O . LYS A 1 94 ? 3.819 10.322 0.115 1.00 96.75 94 LYS A O 1
ATOM 737 N N . GLU A 1 95 ? 4.968 11.435 -1.471 1.00 97.38 95 GLU A N 1
ATOM 738 C CA . GLU A 1 95 ? 4.444 10.641 -2.577 1.00 97.38 95 GLU A CA 1
ATOM 739 C C . GLU A 1 95 ? 4.922 9.190 -2.463 1.00 97.38 95 GLU A C 1
ATOM 741 O O . GLU A 1 95 ? 6.064 8.924 -2.085 1.00 97.38 95 GLU A O 1
ATOM 746 N N . VAL A 1 96 ? 4.028 8.261 -2.778 1.00 97.19 96 VAL A N 1
ATOM 747 C CA . VAL A 1 96 ? 4.293 6.828 -2.914 1.00 97.19 96 VAL A CA 1
ATOM 748 C C . VAL A 1 96 ? 3.634 6.344 -4.199 1.00 97.19 96 VAL A C 1
ATOM 750 O O . VAL A 1 96 ? 2.562 6.828 -4.572 1.00 97.19 96 VAL A O 1
ATOM 753 N N . CYS A 1 97 ? 4.266 5.394 -4.883 1.00 97.19 97 CYS A N 1
ATOM 754 C CA . CYS A 1 97 ? 3.614 4.695 -5.979 1.00 97.19 97 CYS A CA 1
ATOM 755 C C . CYS A 1 97 ? 2.694 3.615 -5.395 1.00 97.19 97 CYS A C 1
ATOM 757 O O . CYS A 1 97 ? 3.095 2.841 -4.530 1.00 97.19 97 CYS A O 1
ATOM 759 N N . TYR A 1 98 ? 1.435 3.580 -5.812 1.00 96.62 98 TYR A N 1
ATOM 760 C CA . TYR A 1 98 ? 0.418 2.705 -5.230 1.00 96.62 98 TYR A CA 1
ATOM 761 C C . TYR A 1 98 ? -0.424 2.061 -6.334 1.00 96.62 98 TYR A C 1
ATOM 763 O O . TYR A 1 98 ? -0.513 2.643 -7.415 1.00 96.62 98 TYR A O 1
ATOM 771 N N . PRO A 1 99 ? -1.025 0.872 -6.124 1.00 95.75 99 PRO A N 1
ATOM 772 C CA . PRO A 1 99 ? -1.910 0.283 -7.122 1.00 95.75 99 PRO A CA 1
ATOM 773 C C . PRO A 1 99 ? -2.988 1.262 -7.593 1.00 95.75 99 PRO A C 1
ATOM 775 O O . PRO A 1 99 ? -3.570 2.010 -6.796 1.00 95.75 99 PRO A O 1
ATOM 778 N N . LEU A 1 100 ? -3.220 1.277 -8.906 1.00 94.00 100 LEU A N 1
ATOM 779 C CA . LEU A 1 100 ? -4.303 2.050 -9.492 1.00 94.00 100 LEU A CA 1
ATOM 780 C C . LEU A 1 100 ? -5.633 1.526 -8.942 1.00 94.00 100 LEU A C 1
ATOM 782 O O . LEU A 1 100 ? -5.868 0.319 -8.905 1.00 94.00 100 LEU A O 1
ATOM 786 N N . ASN A 1 101 ? -6.477 2.444 -8.480 1.00 89.62 101 ASN A N 1
ATOM 787 C CA . ASN A 1 101 ? -7.837 2.131 -8.082 1.00 89.62 101 ASN A CA 1
ATOM 788 C C . ASN A 1 101 ? -8.769 2.682 -9.159 1.00 89.62 101 ASN A C 1
ATOM 790 O O . ASN A 1 101 ? -8.940 3.895 -9.268 1.00 89.62 101 ASN A O 1
ATOM 794 N N . ASP A 1 102 ? -9.360 1.792 -9.954 1.00 90.06 102 ASP A N 1
ATOM 795 C CA . ASP A 1 102 ? -10.302 2.177 -11.014 1.00 90.06 102 ASP A CA 1
ATOM 796 C C . ASP A 1 102 ? -11.597 2.783 -10.446 1.00 90.06 102 ASP A C 1
ATOM 798 O O . ASP A 1 102 ? -12.398 3.381 -11.167 1.00 90.06 102 ASP A O 1
ATOM 802 N N . TYR A 1 103 ? -11.815 2.632 -9.138 1.00 90.81 103 TYR A N 1
ATOM 803 C CA . TYR A 1 103 ? -12.968 3.143 -8.430 1.00 90.81 103 TYR A CA 1
ATOM 804 C C . TYR A 1 103 ? -12.601 4.370 -7.590 1.00 90.81 103 TYR A C 1
ATOM 806 O O . TYR A 1 103 ? -11.924 4.264 -6.569 1.00 90.81 103 TYR A O 1
ATOM 814 N N . GLN A 1 104 ? -13.108 5.536 -7.996 1.00 89.75 104 GLN A N 1
ATOM 815 C CA . GLN A 1 104 ? -13.016 6.782 -7.232 1.00 89.75 104 GLN A CA 1
ATOM 816 C C . GLN A 1 104 ? -14.361 7.075 -6.552 1.00 89.75 104 GLN A C 1
ATOM 818 O O . GLN A 1 104 ? -15.266 7.631 -7.187 1.00 89.75 104 GLN A O 1
ATOM 823 N N . PRO A 1 105 ? -14.550 6.688 -5.280 1.00 93.94 105 PRO A N 1
ATOM 824 C CA . PRO A 1 105 ? -15.784 6.992 -4.577 1.00 93.94 105 PRO A CA 1
ATOM 825 C C . PRO A 1 105 ? -15.861 8.478 -4.209 1.00 93.94 105 PRO A C 1
ATOM 827 O O . PRO A 1 105 ? -14.852 9.163 -4.055 1.00 93.94 105 PRO A O 1
ATOM 830 N N . SER A 1 106 ? -17.075 8.982 -3.967 1.00 96.50 106 SER A N 1
ATOM 831 C CA . SER A 1 106 ? -17.264 10.338 -3.426 1.00 96.50 106 SER A CA 1
ATOM 832 C C . SER A 1 106 ? -16.652 10.512 -2.029 1.00 96.50 106 SER A C 1
ATOM 834 O O . SER A 1 106 ? -16.317 11.627 -1.634 1.00 96.50 106 SER A O 1
ATOM 836 N N . CYS A 1 107 ? -16.553 9.419 -1.268 1.00 97.69 107 CYS A N 1
ATOM 837 C CA . CYS A 1 107 ? -15.833 9.333 -0.003 1.00 97.69 107 CYS A CA 1
ATOM 838 C C . CYS A 1 107 ? -15.323 7.901 0.225 1.00 97.69 107 CYS A C 1
ATOM 840 O O . CYS A 1 107 ? -15.960 6.951 -0.217 1.00 97.69 107 CYS A O 1
ATOM 842 N N . GLY A 1 108 ? -14.193 7.744 0.914 1.00 96.56 108 GLY A N 1
ATOM 843 C CA . GLY A 1 108 ? -13.620 6.443 1.260 1.00 96.56 108 GLY A CA 1
ATOM 844 C C . GLY A 1 108 ? -14.385 5.761 2.393 1.00 96.56 108 GLY A C 1
ATOM 845 O O . GLY A 1 108 ? -14.587 6.360 3.454 1.00 96.56 108 GLY A O 1
ATOM 846 N N . ASP A 1 109 ? -14.812 4.525 2.160 1.00 96.75 109 ASP A N 1
ATOM 847 C CA . ASP A 1 109 ? -15.473 3.652 3.124 1.00 96.75 109 ASP A CA 1
ATOM 848 C C . ASP A 1 109 ? -14.461 2.877 3.993 1.00 96.75 109 ASP A C 1
ATOM 850 O O . ASP A 1 109 ? -13.287 3.239 4.089 1.00 96.75 109 ASP A O 1
ATOM 854 N N . LEU A 1 110 ? -14.926 1.851 4.714 1.00 96.50 110 LEU A N 1
ATOM 855 C CA . LEU A 1 110 ? -14.092 1.100 5.651 1.00 96.50 110 LEU A CA 1
ATOM 856 C C . LEU A 1 110 ? -12.903 0.467 4.922 1.00 96.50 110 LEU A C 1
ATOM 858 O O . LEU A 1 110 ? -13.088 -0.300 3.983 1.00 96.50 110 LEU A O 1
ATOM 862 N N . ALA A 1 111 ? -11.697 0.743 5.420 1.00 95.31 111 ALA A N 1
ATOM 863 C CA . ALA A 1 111 ? -10.436 0.276 4.851 1.00 95.31 111 ALA A CA 1
ATOM 864 C C . ALA A 1 111 ? -10.131 0.807 3.436 1.00 95.31 111 ALA A C 1
ATOM 866 O O . ALA A 1 111 ? -9.215 0.303 2.787 1.00 95.31 111 ALA A O 1
ATOM 867 N N . TYR A 1 112 ? -10.822 1.860 2.981 1.00 96.31 112 TYR A N 1
ATOM 868 C CA . TYR A 1 112 ? -10.443 2.569 1.762 1.00 96.31 112 TYR A CA 1
ATOM 869 C C . TYR A 1 112 ? -9.003 3.072 1.871 1.00 96.31 112 TYR A C 1
ATOM 871 O O . TYR A 1 112 ? -8.708 3.908 2.728 1.00 96.31 112 TYR A O 1
ATOM 879 N N . ALA A 1 113 ? -8.128 2.566 1.004 1.00 94.31 113 ALA A N 1
ATOM 880 C CA . ALA A 1 113 ? -6.714 2.906 0.950 1.00 94.31 113 ALA A CA 1
ATOM 881 C C . ALA A 1 113 ? -6.474 3.976 -0.116 1.00 94.31 113 ALA A C 1
ATOM 883 O O . ALA A 1 113 ? -6.610 3.712 -1.309 1.00 94.31 113 ALA A O 1
ATOM 884 N N . GLY A 1 114 ? -6.117 5.188 0.308 1.00 87.81 114 GLY A N 1
ATOM 885 C CA . GLY A 1 114 ? -5.864 6.266 -0.643 1.00 87.81 114 GLY A CA 1
ATOM 886 C C . GLY A 1 114 ? -5.938 7.672 -0.064 1.00 87.81 114 GLY A C 1
ATOM 887 O O . GLY A 1 114 ? -6.571 7.958 0.960 1.00 87.81 114 GLY A O 1
ATOM 888 N N . SER A 1 115 ? -5.275 8.597 -0.752 1.00 87.25 115 SER A N 1
ATOM 889 C CA . SER A 1 115 ? -5.255 10.022 -0.415 1.00 87.25 115 SER A CA 1
ATOM 890 C C . SER A 1 115 ? -6.288 10.848 -1.195 1.00 87.25 115 SER A C 1
ATOM 892 O O . SER A 1 115 ? -6.678 11.917 -0.730 1.00 87.25 115 SER A O 1
ATOM 894 N N . ASP A 1 116 ? -6.793 10.302 -2.296 1.00 91.19 116 ASP A N 1
ATOM 895 C CA . ASP A 1 116 ? -7.635 10.922 -3.325 1.00 91.19 116 ASP A CA 1
ATOM 896 C C . ASP A 1 116 ? -9.093 11.196 -2.917 1.00 91.19 116 ASP A C 1
ATOM 898 O O . ASP A 1 116 ? -9.671 12.184 -3.365 1.00 91.19 116 ASP A O 1
ATOM 902 N N . ALA A 1 117 ? -9.675 10.399 -2.020 1.00 94.50 117 ALA A N 1
ATOM 903 C CA . ALA A 1 117 ? -11.008 10.652 -1.463 1.00 94.50 117 ALA A CA 1
ATOM 904 C C . ALA A 1 117 ? -10.942 10.985 0.035 1.00 94.50 117 ALA A C 1
ATOM 906 O O . ALA A 1 117 ? -10.149 10.411 0.783 1.00 94.50 117 ALA A O 1
ATOM 907 N N . GLN A 1 118 ? -11.783 11.906 0.515 1.00 97.00 118 GLN A N 1
ATOM 908 C CA . GLN A 1 118 ? -11.983 12.087 1.960 1.00 97.00 118 GLN A CA 1
ATOM 909 C C . GLN A 1 118 ? -12.717 10.876 2.539 1.00 97.00 118 GLN A C 1
ATOM 911 O O . GLN A 1 118 ? -13.542 10.285 1.851 1.00 97.00 118 GLN A O 1
ATOM 916 N N . CYS A 1 119 ? -12.467 10.515 3.798 1.00 98.06 119 CYS A N 1
ATOM 917 C CA . CYS A 1 119 ? -13.232 9.437 4.422 1.00 98.06 119 CYS A CA 1
ATOM 918 C C . CYS A 1 119 ? -14.705 9.819 4.584 1.00 98.06 119 CYS A C 1
ATOM 920 O O . CYS A 1 119 ? -15.040 10.985 4.816 1.00 98.06 119 CYS A O 1
ATOM 922 N N . CYS A 1 120 ? -15.587 8.828 4.487 1.00 98.25 120 CYS A N 1
ATOM 923 C CA . CYS A 1 120 ? -17.003 9.017 4.758 1.00 98.25 120 CYS A CA 1
ATOM 924 C C . CYS A 1 120 ? -17.243 9.437 6.221 1.00 98.25 120 CYS A C 1
ATOM 926 O O . CYS A 1 120 ? -16.387 9.302 7.099 1.00 98.25 120 CYS A O 1
ATOM 928 N N . ARG A 1 121 ? -18.436 9.979 6.501 1.00 97.69 121 ARG A N 1
ATOM 929 C CA . ARG A 1 121 ? -18.795 10.486 7.834 1.00 97.69 121 ARG A CA 1
ATOM 930 C C . ARG A 1 121 ? -18.568 9.423 8.915 1.00 97.69 121 ARG A C 1
ATOM 932 O O . ARG A 1 121 ? -19.110 8.329 8.825 1.00 97.69 121 ARG A O 1
ATOM 939 N N . GLY A 1 122 ? -17.854 9.804 9.975 1.00 96.69 122 GLY A N 1
ATOM 940 C CA . GLY A 1 122 ? -17.548 8.921 11.106 1.00 96.69 122 GLY A CA 1
ATOM 941 C C . GLY A 1 122 ? -16.278 8.090 10.927 1.00 96.69 122 GLY A C 1
ATOM 942 O O . GLY A 1 122 ? -15.963 7.299 11.806 1.00 96.69 122 GLY A O 1
ATOM 943 N N . MET A 1 123 ? -15.548 8.279 9.827 1.00 98.00 123 MET A N 1
ATOM 944 C CA . MET A 1 123 ? -14.245 7.667 9.593 1.00 98.00 123 MET A CA 1
ATOM 945 C C . MET A 1 123 ? -13.142 8.727 9.557 1.00 98.00 123 MET A C 1
ATOM 947 O O . MET A 1 123 ? -13.367 9.884 9.195 1.00 98.00 123 MET A O 1
ATOM 951 N N . ILE A 1 124 ? -11.931 8.312 9.910 1.00 97.50 124 ILE A N 1
ATOM 952 C CA . ILE A 1 124 ? -10.718 9.123 9.907 1.00 97.50 124 ILE A CA 1
ATOM 953 C C . ILE A 1 124 ? -9.598 8.373 9.179 1.00 97.50 124 ILE A C 1
ATOM 955 O O . ILE A 1 124 ? -9.473 7.155 9.294 1.00 97.50 124 ILE A O 1
ATOM 959 N N . LYS A 1 125 ? -8.779 9.109 8.419 1.00 97.25 125 LYS A N 1
ATOM 960 C CA . LYS A 1 125 ? -7.575 8.567 7.781 1.00 97.25 125 LYS A CA 1
ATOM 961 C C . LYS A 1 125 ? -6.528 8.252 8.837 1.00 97.25 125 LYS A C 1
ATOM 963 O O . LYS A 1 125 ? -6.126 9.142 9.590 1.00 97.25 125 LYS A O 1
ATOM 968 N N . ARG A 1 126 ? -6.061 7.010 8.869 1.00 97.44 126 ARG A N 1
ATOM 969 C CA . ARG A 1 126 ? -5.038 6.547 9.805 1.00 97.44 126 ARG A CA 1
ATOM 970 C C . ARG A 1 126 ? -3.993 5.706 9.100 1.00 97.44 126 ARG A C 1
ATOM 972 O O . ARG A 1 126 ? -4.254 5.068 8.087 1.00 97.44 126 ARG A O 1
ATOM 979 N N . CYS A 1 127 ? -2.816 5.717 9.698 1.00 97.62 127 CYS A N 1
ATOM 980 C CA . CYS A 1 127 ? -1.681 4.887 9.344 1.00 97.62 127 CYS A CA 1
ATOM 981 C C . CYS A 1 127 ? -1.288 4.063 10.562 1.00 97.62 127 CYS A C 1
ATOM 983 O O . CYS A 1 127 ? -1.659 4.422 11.680 1.00 97.62 127 CYS A O 1
ATOM 985 N N . GLY A 1 128 ? -0.525 2.995 10.357 1.00 96.31 128 GLY A N 1
ATOM 986 C CA . GLY A 1 128 ? -0.056 2.143 11.444 1.00 96.31 128 GLY A CA 1
ATOM 987 C C . GLY A 1 128 ? -0.344 0.673 11.197 1.00 96.31 128 GLY A C 1
ATOM 988 O O . GLY A 1 128 ? -1.497 0.260 11.061 1.00 96.31 128 GLY A O 1
ATOM 989 N N . VAL A 1 129 ? 0.720 -0.118 11.198 1.00 95.25 129 VAL A N 1
ATOM 990 C CA . VAL A 1 129 ? 0.666 -1.576 11.252 1.00 95.25 129 VAL A CA 1
ATOM 991 C C . VAL A 1 129 ? 1.253 -2.014 12.589 1.00 95.25 129 VAL A C 1
ATOM 993 O O . VAL A 1 129 ? 2.310 -1.528 12.995 1.00 95.25 129 VAL A O 1
ATOM 996 N N . GLU A 1 130 ? 0.548 -2.908 13.277 1.00 94.94 130 GLU A N 1
ATOM 997 C CA . GLU A 1 130 ? 1.021 -3.555 14.501 1.00 94.94 130 GLU A CA 1
ATOM 998 C C . GLU A 1 130 ? 1.716 -4.874 14.148 1.00 94.94 130 GLU A C 1
ATOM 1000 O O . GLU A 1 130 ? 1.154 -5.713 13.440 1.00 94.94 130 GLU A O 1
ATOM 1005 N N . PHE A 1 131 ? 2.938 -5.066 14.640 1.00 93.81 131 PHE A N 1
ATOM 1006 C CA . PHE A 1 131 ? 3.662 -6.330 14.510 1.00 93.81 131 PHE A CA 1
ATOM 1007 C C . PHE A 1 131 ? 3.358 -7.282 15.673 1.00 93.81 131 PHE A C 1
ATOM 1009 O O . PHE A 1 131 ? 2.825 -6.894 16.709 1.00 93.81 131 PHE A O 1
ATOM 1016 N N . PHE A 1 132 ? 3.744 -8.554 15.531 1.00 91.44 132 PHE A N 1
ATOM 1017 C CA . PHE A 1 132 ? 3.509 -9.583 16.555 1.00 91.44 132 PHE A CA 1
ATOM 1018 C C . PHE A 1 132 ? 4.180 -9.302 17.909 1.00 91.44 132 PHE A C 1
ATOM 1020 O O . PHE A 1 132 ? 3.761 -9.859 18.922 1.00 91.44 132 PHE A O 1
ATOM 1027 N N . ASP A 1 133 ? 5.213 -8.459 17.943 1.00 91.88 133 ASP A N 1
ATOM 1028 C CA . ASP A 1 133 ? 5.867 -8.003 19.174 1.00 91.88 133 ASP A CA 1
ATOM 1029 C C . ASP A 1 133 ? 5.173 -6.781 19.813 1.00 91.88 133 ASP A C 1
ATOM 1031 O O . ASP A 1 133 ? 5.616 -6.289 20.852 1.00 91.88 133 ASP A O 1
ATOM 1035 N N . GLY A 1 134 ? 4.079 -6.303 19.209 1.00 91.31 134 GLY A N 1
ATOM 1036 C CA . GLY A 1 134 ? 3.330 -5.116 19.618 1.00 91.31 134 GLY A CA 1
ATOM 1037 C C . GLY A 1 134 ? 3.995 -3.795 19.224 1.00 91.31 134 GLY A C 1
ATOM 1038 O O . GLY A 1 134 ? 3.552 -2.737 19.674 1.00 91.31 134 GLY A O 1
ATOM 1039 N N . SER A 1 135 ? 5.075 -3.825 18.435 1.00 95.31 135 SER A N 1
ATOM 1040 C CA . SER A 1 135 ? 5.668 -2.611 17.877 1.00 95.31 135 SER A CA 1
ATOM 1041 C C . SER A 1 135 ? 4.809 -2.048 16.740 1.00 95.31 135 SER A C 1
ATOM 1043 O O . SER A 1 135 ? 4.084 -2.776 16.060 1.00 95.31 135 SER A O 1
ATOM 1045 N N . CYS A 1 136 ? 4.889 -0.729 16.553 1.00 96.69 136 CYS A N 1
ATOM 1046 C CA . CYS A 1 136 ? 4.117 0.001 15.554 1.00 96.69 136 CYS A CA 1
ATOM 1047 C C . CYS A 1 136 ? 5.017 0.538 14.445 1.00 96.69 136 CYS A C 1
ATOM 1049 O O . CYS A 1 136 ? 5.927 1.323 14.723 1.00 96.69 136 CYS A O 1
ATOM 1051 N N . ASP A 1 137 ? 4.700 0.208 13.194 1.00 96.81 137 ASP A N 1
ATOM 1052 C CA . ASP A 1 137 ? 5.209 0.928 12.027 1.00 96.81 137 ASP A CA 1
ATOM 1053 C C . ASP A 1 137 ? 4.123 1.843 11.467 1.00 96.81 137 ASP A C 1
ATOM 1055 O O . ASP A 1 137 ? 3.162 1.413 10.831 1.00 96.81 137 ASP A O 1
ATOM 1059 N N . MET A 1 138 ? 4.292 3.139 11.728 1.00 96.31 138 MET A N 1
ATOM 1060 C CA . MET A 1 138 ? 3.378 4.187 11.273 1.00 96.31 138 MET A CA 1
ATOM 1061 C C . MET A 1 138 ? 3.572 4.553 9.802 1.00 96.31 138 MET A C 1
ATOM 1063 O O . MET A 1 138 ? 2.733 5.251 9.245 1.00 96.31 138 MET A O 1
ATOM 1067 N N . SER A 1 139 ? 4.674 4.125 9.187 1.00 95.38 139 SER A N 1
ATOM 1068 C CA . SER A 1 139 ? 5.004 4.433 7.798 1.00 95.38 139 SER A CA 1
ATOM 1069 C C . SER A 1 139 ? 4.567 3.325 6.848 1.00 95.38 139 SER A C 1
ATOM 1071 O O . SER A 1 139 ? 4.147 3.621 5.730 1.00 95.38 139 SER A O 1
ATOM 1073 N N . ALA A 1 140 ? 4.694 2.070 7.295 1.00 93.56 140 ALA A N 1
ATOM 1074 C CA . ALA A 1 140 ? 4.486 0.860 6.512 1.00 93.56 140 ALA A CA 1
ATOM 1075 C C . ALA A 1 140 ? 5.120 0.954 5.113 1.00 93.56 140 ALA A C 1
ATOM 1077 O O . ALA A 1 140 ? 4.522 0.534 4.114 1.00 93.56 140 ALA A O 1
ATOM 1078 N N . ARG A 1 141 ? 6.315 1.567 5.034 1.00 91.50 141 ARG A N 1
ATOM 1079 C CA . ARG A 1 141 ? 7.032 1.802 3.773 1.00 91.50 141 ARG A CA 1
ATOM 1080 C C . ARG A 1 141 ? 7.189 0.494 3.008 1.00 91.50 141 ARG A C 1
ATOM 1082 O O . ARG A 1 141 ? 7.437 -0.551 3.601 1.00 91.50 141 ARG A O 1
ATOM 1089 N N . TYR A 1 142 ? 7.085 0.581 1.685 1.00 89.94 142 TYR A N 1
ATOM 1090 C CA . TYR A 1 142 ? 7.211 -0.569 0.789 1.00 89.94 142 TYR A CA 1
ATOM 1091 C C . TYR A 1 142 ? 6.200 -1.688 1.064 1.00 89.94 142 TYR A C 1
ATOM 1093 O O . TYR A 1 142 ? 6.487 -2.865 0.874 1.00 89.94 142 TYR A O 1
ATOM 1101 N N . SER A 1 143 ? 4.996 -1.326 1.507 1.00 94.19 143 SER A N 1
ATOM 1102 C CA . SER A 1 143 ? 3.894 -2.266 1.683 1.00 94.19 143 SER A CA 1
ATOM 1103 C C . SER A 1 143 ? 2.583 -1.695 1.151 1.00 94.19 143 SER A C 1
ATOM 1105 O O . SER A 1 143 ? 2.437 -0.486 0.939 1.00 94.19 143 SER A O 1
ATOM 1107 N N . MET A 1 144 ? 1.581 -2.563 1.014 1.00 93.06 144 MET A N 1
ATOM 1108 C CA . MET A 1 144 ? 0.209 -2.162 0.693 1.00 93.06 144 MET A CA 1
ATOM 1109 C C . MET A 1 144 ? -0.433 -1.239 1.746 1.00 93.06 144 MET A C 1
ATOM 1111 O O . MET A 1 144 ? -1.451 -0.622 1.457 1.00 93.06 144 MET A O 1
ATOM 1115 N N . PHE A 1 145 ? 0.160 -1.102 2.935 1.00 95.06 145 PHE A N 1
ATOM 1116 C CA . PHE A 1 145 ? -0.323 -0.231 4.013 1.00 95.06 145 PHE A CA 1
ATOM 1117 C C . PHE A 1 145 ? 0.408 1.122 4.073 1.00 95.06 145 PHE A C 1
ATOM 1119 O O . PHE A 1 145 ? 0.228 1.877 5.023 1.00 95.06 145 PHE A O 1
ATOM 1126 N N . SER A 1 146 ? 1.236 1.439 3.069 1.00 96.44 146 SER A N 1
ATOM 1127 C CA . SER A 1 146 ? 2.020 2.687 2.988 1.00 96.44 146 SER A CA 1
ATOM 1128 C C . SER A 1 146 ? 1.185 3.961 2.782 1.00 96.44 146 SER A C 1
ATOM 1130 O O . SER A 1 146 ? 1.709 5.075 2.893 1.00 96.44 146 SER A O 1
ATOM 1132 N N . VAL A 1 147 ? -0.110 3.814 2.497 1.00 97.00 147 VAL A N 1
ATOM 1133 C CA . VAL A 1 147 ? -1.086 4.902 2.373 1.00 97.00 147 VAL A CA 1
ATOM 1134 C C . VAL A 1 147 ? -2.075 4.862 3.537 1.00 97.00 147 VAL A C 1
ATOM 1136 O O . VAL A 1 147 ? -2.383 3.779 4.042 1.00 97.00 147 VAL A O 1
ATOM 1139 N N . PRO A 1 148 ? -2.606 6.019 3.966 1.00 97.31 148 PRO A N 1
ATOM 1140 C CA . PRO A 1 148 ? -3.623 6.037 5.001 1.00 97.31 148 PRO A CA 1
ATOM 1141 C C . PRO A 1 148 ? -4.889 5.304 4.553 1.00 97.31 148 PRO A C 1
ATOM 1143 O O . PRO A 1 148 ? -5.325 5.438 3.406 1.00 97.31 148 PRO A O 1
ATOM 1146 N N . ILE A 1 149 ? -5.509 4.606 5.503 1.00 97.31 149 ILE A N 1
ATOM 1147 C CA . ILE A 1 149 ? -6.804 3.951 5.329 1.00 97.31 149 ILE A CA 1
ATOM 1148 C C . ILE A 1 149 ? -7.890 4.640 6.156 1.00 97.31 149 ILE A C 1
ATOM 1150 O O . ILE A 1 149 ? -7.613 5.207 7.217 1.00 97.31 149 ILE A O 1
ATOM 1154 N N . CYS A 1 150 ? -9.131 4.607 5.679 1.00 98.19 150 CYS A N 1
ATOM 1155 C CA . CYS A 1 150 ? -10.281 5.128 6.417 1.00 98.19 150 CYS A CA 1
ATOM 1156 C C . CYS A 1 150 ? -10.755 4.133 7.486 1.00 98.19 150 CYS A C 1
ATOM 1158 O O . CYS A 1 150 ? -11.176 3.018 7.170 1.00 98.19 150 CYS A O 1
ATOM 1160 N N . LEU A 1 151 ? -10.707 4.549 8.755 1.00 98.06 151 LEU A N 1
ATOM 1161 C CA . LEU A 1 151 ? -11.090 3.736 9.914 1.00 98.06 151 LEU A CA 1
ATOM 1162 C C . LEU A 1 151 ? -12.095 4.474 10.805 1.00 98.06 151 LEU A C 1
ATOM 1164 O O . LEU A 1 151 ? -11.984 5.692 10.958 1.00 98.06 151 LEU A O 1
ATOM 1168 N N . PRO A 1 152 ? -13.059 3.776 11.423 1.00 97.56 152 PRO A N 1
ATOM 1169 C CA . PRO A 1 152 ? -14.051 4.382 12.301 1.00 97.56 152 PRO A CA 1
ATOM 1170 C C . PRO A 1 152 ? -13.542 4.583 13.741 1.00 97.56 152 PRO A C 1
ATOM 1172 O O . PRO A 1 152 ? -14.312 4.376 14.678 1.00 97.56 152 PRO A O 1
ATOM 1175 N N . CYS A 1 153 ? -12.288 5.012 13.928 1.00 97.25 153 CYS A N 1
ATOM 1176 C CA . CYS A 1 153 ? -11.715 5.144 15.265 1.00 97.25 153 CYS A CA 1
ATOM 1177 C C . CYS A 1 153 ? -12.474 6.166 16.145 1.00 97.25 153 CYS A C 1
ATOM 1179 O O . CYS A 1 153 ? -12.979 7.188 15.668 1.00 97.25 153 CYS A O 1
ATOM 1181 N N . GLY A 1 154 ? -12.472 5.934 17.456 1.00 95.62 154 GLY A N 1
ATOM 1182 C CA . GLY A 1 154 ? -13.152 6.725 18.479 1.00 95.62 154 GLY A CA 1
ATOM 1183 C C . GLY A 1 154 ? -14.585 6.269 18.749 1.00 95.62 154 GLY A C 1
ATOM 1184 O O . GLY A 1 154 ? -15.347 7.007 19.379 1.00 95.62 154 GLY A O 1
ATOM 1185 N N . ASN A 1 155 ? -14.972 5.086 18.266 1.00 94.94 155 ASN A N 1
ATOM 1186 C CA . ASN A 1 155 ? -16.321 4.547 18.436 1.00 94.94 155 ASN A CA 1
ATOM 1187 C C . ASN A 1 155 ? -16.437 3.567 19.629 1.00 94.94 155 ASN A C 1
ATOM 1189 O O . ASN A 1 155 ? -17.544 3.143 19.968 1.00 94.94 155 ASN A O 1
ATOM 1193 N N . GLY A 1 156 ? -15.317 3.224 20.281 1.00 93.88 156 GLY A N 1
ATOM 1194 C CA . GLY A 1 156 ? -15.243 2.290 21.408 1.00 93.88 156 GLY A CA 1
ATOM 1195 C C . GLY A 1 156 ? -15.243 0.801 21.028 1.00 93.88 156 GLY A C 1
ATOM 1196 O O . GLY A 1 156 ? -15.351 -0.056 21.909 1.00 93.88 156 GLY A O 1
ATOM 1197 N N . VAL A 1 157 ? -15.137 0.469 19.744 1.00 93.75 157 VAL A N 1
ATOM 1198 C CA . VAL A 1 157 ? -15.089 -0.885 19.182 1.00 93.75 157 VAL A CA 1
ATOM 1199 C C . VAL A 1 157 ? -13.791 -1.022 18.402 1.00 93.75 157 VAL A C 1
ATOM 1201 O O . VAL A 1 157 ? -13.542 -0.229 17.516 1.00 93.75 157 VAL A O 1
ATOM 1204 N N . CYS A 1 158 ? -13.000 -2.051 18.710 1.00 94.81 158 CYS A N 1
ATOM 1205 C CA . CYS A 1 158 ? -11.796 -2.399 17.961 1.00 94.81 158 CYS A CA 1
ATOM 1206 C C . CYS A 1 158 ? -12.139 -3.505 16.947 1.00 94.81 158 CYS A C 1
ATOM 1208 O O . CYS A 1 158 ? -12.366 -4.656 17.338 1.00 94.81 158 CYS A O 1
ATOM 1210 N N . ASN A 1 159 ? -12.254 -3.158 15.664 1.00 94.06 159 ASN A N 1
ATOM 1211 C CA . ASN A 1 159 ? -12.599 -4.082 14.579 1.00 94.06 159 ASN A CA 1
ATOM 1212 C C . ASN A 1 159 ? -11.359 -4.715 13.906 1.00 94.06 159 ASN A C 1
ATOM 1214 O O . ASN A 1 159 ? -10.226 -4.460 14.289 1.00 94.06 159 ASN A O 1
ATOM 1218 N N . GLN A 1 160 ? -11.562 -5.571 12.899 1.00 95.06 160 GLN A N 1
ATOM 1219 C CA . GLN A 1 160 ? -10.486 -6.331 12.235 1.00 95.06 160 GLN A CA 1
ATOM 1220 C C . GLN A 1 160 ? -9.468 -5.494 11.433 1.00 95.06 160 GLN A C 1
ATOM 1222 O O . GLN A 1 160 ? -8.414 -6.015 11.079 1.00 95.06 160 GLN A O 1
ATOM 1227 N N . PHE A 1 161 ? -9.779 -4.233 11.123 1.00 96.06 161 PHE A N 1
ATOM 1228 C CA . PHE A 1 161 ? -8.880 -3.289 10.447 1.00 96.06 161 PHE A CA 1
ATOM 1229 C C . PHE A 1 161 ? -8.230 -2.296 11.423 1.00 96.06 161 PHE A C 1
ATOM 1231 O O . PHE A 1 161 ? -7.381 -1.495 11.026 1.00 96.06 161 PHE A O 1
ATOM 1238 N N . GLU A 1 162 ? -8.617 -2.347 12.695 1.00 96.31 162 GLU A N 1
ATOM 1239 C CA . GLU A 1 162 ? -8.131 -1.471 13.751 1.00 96.31 162 GLU A CA 1
ATOM 1240 C C . GLU A 1 162 ? -7.162 -2.238 14.650 1.00 96.31 162 GLU A C 1
ATOM 1242 O O . GLU A 1 162 ? -7.330 -3.421 14.941 1.00 96.31 162 GLU A O 1
ATOM 1247 N N . ASN A 1 163 ? -6.108 -1.560 15.076 1.00 95.75 163 ASN A N 1
ATOM 1248 C CA . ASN A 1 163 ? -5.069 -2.104 15.933 1.00 95.75 163 ASN A CA 1
ATOM 1249 C C . ASN A 1 163 ? -4.534 -1.006 16.862 1.00 95.75 163 ASN A C 1
ATOM 1251 O O . ASN A 1 163 ? -4.924 0.164 16.763 1.00 95.75 163 ASN A O 1
ATOM 1255 N N . ALA A 1 164 ? -3.642 -1.368 17.786 1.00 96.06 164 ALA A N 1
ATOM 1256 C CA . ALA A 1 164 ? -3.133 -0.417 18.775 1.00 96.06 164 ALA A CA 1
ATOM 1257 C C . ALA A 1 164 ? -2.334 0.747 18.153 1.00 96.06 164 ALA A C 1
ATOM 1259 O O . ALA A 1 164 ? -2.139 1.770 18.811 1.00 96.06 164 ALA A O 1
ATOM 1260 N N . CYS A 1 165 ? -1.886 0.608 16.903 1.00 96.62 165 CYS A N 1
ATOM 1261 C CA . CYS A 1 165 ? -1.083 1.595 16.191 1.00 96.62 165 CYS A CA 1
ATOM 1262 C C . CYS A 1 165 ? -1.937 2.588 15.394 1.00 96.62 165 CYS A C 1
ATOM 1264 O O . CYS A 1 165 ? -1.665 3.787 15.433 1.00 96.62 165 CYS A O 1
ATOM 1266 N N . ASN A 1 166 ? -2.974 2.117 14.694 1.00 97.06 166 ASN A N 1
ATOM 1267 C CA . ASN A 1 166 ? -3.796 2.961 13.821 1.00 97.06 166 ASN A CA 1
ATOM 1268 C C . ASN A 1 166 ? -5.063 3.528 14.495 1.00 97.06 166 ASN A C 1
ATOM 1270 O O . ASN A 1 166 ? -5.488 4.619 14.118 1.00 97.06 166 ASN A O 1
ATOM 1274 N N . CYS A 1 167 ? -5.604 2.865 15.523 1.00 97.31 167 CYS A N 1
ATOM 1275 C CA . CYS A 1 167 ? -6.725 3.342 16.343 1.00 97.31 167 CYS A CA 1
ATOM 1276 C C . CYS A 1 167 ? -6.453 3.099 17.846 1.00 97.31 167 CYS A C 1
ATOM 1278 O O . CYS A 1 167 ? -7.166 2.327 18.496 1.00 97.31 167 CYS A O 1
ATOM 1280 N N . PRO A 1 168 ? -5.427 3.730 18.449 1.00 95.75 168 PRO A N 1
ATOM 1281 C CA . PRO A 1 168 ? -5.101 3.546 19.867 1.00 95.75 168 PRO A CA 1
ATOM 1282 C C . PRO A 1 168 ? -6.244 3.914 20.826 1.00 95.75 168 PRO A C 1
ATOM 1284 O O . PRO A 1 168 ? -6.305 3.379 21.933 1.00 95.75 168 PRO A O 1
ATOM 1287 N N . GLU A 1 169 ? -7.143 4.811 20.421 1.00 94.88 169 GLU A N 1
ATOM 1288 C CA . GLU A 1 169 ? -8.334 5.191 21.183 1.00 94.88 169 GLU A CA 1
ATOM 1289 C C . GLU A 1 169 ? -9.291 4.018 21.428 1.00 94.88 169 GLU A C 1
ATOM 1291 O O . GLU A 1 169 ? -9.855 3.918 22.519 1.00 94.88 169 GLU A O 1
ATOM 1296 N N . ASP A 1 170 ? -9.403 3.109 20.458 1.00 95.06 170 ASP A N 1
ATOM 1297 C CA . ASP A 1 170 ? -10.299 1.957 20.523 1.00 95.06 170 ASP A CA 1
ATOM 1298 C C . ASP A 1 170 ? -9.548 0.654 20.810 1.00 95.06 170 ASP A C 1
ATOM 1300 O O . ASP A 1 170 ? -10.128 -0.251 21.388 1.00 95.06 170 ASP A O 1
ATOM 1304 N N . CYS A 1 171 ? -8.261 0.541 20.468 1.00 94.31 171 CYS A N 1
ATOM 1305 C CA . CYS A 1 171 ? -7.498 -0.712 20.558 1.00 94.31 171 CYS A CA 1
ATOM 1306 C C . CYS A 1 171 ? -6.309 -0.669 21.540 1.00 94.31 171 CYS A C 1
ATOM 1308 O O . CYS A 1 171 ? -5.593 -1.659 21.691 1.00 94.31 171 CYS A O 1
ATOM 1310 N N . GLY A 1 172 ? -6.056 0.460 22.211 1.00 89.88 172 GLY A N 1
ATOM 1311 C CA . GLY A 1 172 ? -4.898 0.639 23.096 1.00 89.88 172 GLY A CA 1
ATOM 1312 C C . GLY A 1 172 ? -4.984 -0.107 24.437 1.00 89.88 172 GLY A C 1
ATOM 1313 O O . GLY A 1 172 ? -5.960 -0.781 24.752 1.00 89.88 172 GLY A O 1
ATOM 1314 N N . LYS A 1 173 ? -3.971 0.071 25.304 1.00 78.06 173 LYS A N 1
ATOM 1315 C CA . LYS A 1 173 ? -3.811 -0.626 26.610 1.00 78.06 173 LYS A CA 1
ATOM 1316 C C . LYS A 1 173 ? -4.939 -0.404 27.642 1.00 78.06 173 LYS A C 1
ATOM 1318 O O . LYS A 1 173 ? -4.882 -0.963 28.734 1.00 78.06 173 LYS A O 1
ATOM 1323 N N . GLY A 1 174 ? -5.953 0.394 27.315 1.00 67.88 174 GLY A N 1
ATOM 1324 C CA . GLY A 1 174 ? -7.178 0.576 28.098 1.00 67.88 174 GLY A CA 1
ATOM 1325 C C . GLY A 1 174 ? -8.408 -0.123 27.512 1.00 67.88 174 GLY A C 1
ATOM 1326 O O . GLY A 1 174 ? -9.452 -0.135 28.167 1.00 67.88 174 GLY A O 1
ATOM 1327 N N . TYR A 1 175 ? -8.301 -0.714 26.317 1.00 68.19 175 TYR A N 1
ATOM 1328 C CA . TYR A 1 175 ? -9.389 -1.451 25.696 1.00 68.19 175 TYR A CA 1
ATOM 1329 C C . TYR A 1 175 ? -9.660 -2.709 26.511 1.00 68.19 175 TYR A C 1
ATOM 1331 O O . TYR A 1 175 ? -8.986 -3.738 26.402 1.00 68.19 175 TYR A O 1
ATOM 1339 N N . LYS A 1 176 ? -10.680 -2.630 27.366 1.00 62.06 176 LYS A N 1
ATOM 1340 C CA . LYS A 1 176 ? -11.330 -3.829 27.867 1.00 62.06 176 LYS A CA 1
ATOM 1341 C C . LYS A 1 176 ? -11.932 -4.462 26.629 1.00 62.06 176 LYS A C 1
ATOM 1343 O O . LYS A 1 176 ? -12.969 -3.989 26.179 1.00 62.06 176 LYS A O 1
ATOM 1348 N N . LYS A 1 177 ? -11.276 -5.491 26.075 1.00 60.31 177 LYS A N 1
ATOM 1349 C CA . LYS A 1 177 ? -11.914 -6.423 25.142 1.00 60.31 177 LYS A CA 1
ATOM 1350 C C . LYS A 1 177 ? -13.219 -6.806 25.820 1.00 60.31 177 LYS A C 1
ATOM 1352 O O . LYS A 1 177 ? -13.214 -7.614 26.753 1.00 60.31 177 LYS A O 1
ATOM 1357 N N . ASN A 1 178 ? -14.318 -6.158 25.435 1.00 57.50 178 ASN A N 1
ATOM 1358 C CA . ASN A 1 178 ? -15.631 -6.646 25.782 1.00 57.50 178 ASN A CA 1
ATOM 1359 C C . ASN A 1 178 ? -15.577 -8.055 25.225 1.00 57.50 178 ASN A C 1
ATOM 1361 O O . ASN A 1 178 ? -15.335 -8.223 24.032 1.00 57.50 178 ASN A O 1
ATOM 1365 N N . LYS A 1 179 ? -15.608 -9.059 26.106 1.00 51.28 179 LYS A N 1
ATOM 1366 C CA . LYS A 1 179 ? -15.694 -10.453 25.696 1.00 51.28 179 LYS A CA 1
ATOM 1367 C C . LYS A 1 179 ? -17.021 -10.568 24.958 1.00 51.28 179 LYS A C 1
ATOM 1369 O O . LYS A 1 179 ? -18.034 -10.926 25.546 1.00 51.28 179 LYS A O 1
ATOM 1374 N N . THR A 1 180 ? -17.044 -10.203 23.686 1.00 54.84 180 THR A N 1
ATOM 1375 C CA . THR A 1 180 ? -18.028 -10.676 22.739 1.00 54.84 180 THR A CA 1
ATOM 1376 C C . THR A 1 180 ? -17.681 -12.138 22.593 1.00 54.84 180 THR A C 1
ATOM 1378 O O . THR A 1 180 ? -16.770 -12.531 21.870 1.00 54.84 180 THR A O 1
ATOM 1381 N N . TYR A 1 181 ? -18.337 -12.919 23.445 1.00 50.88 181 TYR A N 1
ATOM 1382 C CA . TYR A 1 181 ? -18.383 -14.357 23.375 1.00 50.88 181 TYR A CA 1
ATOM 1383 C C . TYR A 1 181 ? -18.664 -14.715 21.912 1.00 50.88 181 TYR A C 1
ATOM 1385 O O . TYR A 1 181 ? -19.733 -14.407 21.384 1.00 50.88 181 TYR A O 1
ATOM 1393 N N . THR A 1 182 ? -17.671 -15.291 21.231 1.00 54.22 182 THR A N 1
ATOM 1394 C CA . THR A 1 182 ? -17.907 -15.923 19.930 1.00 54.22 182 THR A CA 1
ATOM 1395 C C . THR A 1 182 ? -19.011 -16.965 20.124 1.00 54.22 182 THR A C 1
ATOM 1397 O O . THR A 1 182 ? -19.176 -17.448 21.242 1.00 54.22 182 THR A O 1
ATOM 1400 N N . GLY A 1 183 ? -19.803 -17.310 19.104 1.00 55.06 183 GLY A N 1
ATOM 1401 C CA . GLY A 1 183 ? -20.964 -18.209 19.278 1.00 55.06 183 GLY A CA 1
ATOM 1402 C C . GLY A 1 183 ? -20.658 -19.493 20.069 1.00 55.06 183 GLY A C 1
ATOM 1403 O O . GLY A 1 183 ? -21.477 -19.937 20.861 1.00 55.06 183 GLY A O 1
ATOM 1404 N N . PHE A 1 184 ? -19.426 -20.003 19.968 1.00 57.25 184 PHE A N 1
ATOM 1405 C CA . PHE A 1 184 ? -18.946 -21.145 20.747 1.00 57.25 184 PHE A CA 1
ATOM 1406 C C . PHE A 1 184 ? -18.771 -20.856 22.246 1.00 57.25 184 PHE A C 1
ATOM 1408 O O . PHE A 1 184 ? -19.057 -21.688 23.106 1.00 57.25 184 PHE A O 1
ATOM 1415 N N . ASP A 1 185 ? -18.295 -19.661 22.580 1.00 60.97 185 ASP A N 1
ATOM 1416 C CA . ASP A 1 185 ? -18.203 -19.225 23.960 1.00 60.97 185 ASP A CA 1
ATOM 1417 C C . ASP A 1 185 ? -19.593 -18.840 24.498 1.00 60.97 185 ASP A C 1
ATOM 1419 O O . ASP A 1 185 ? -19.842 -19.034 25.686 1.00 60.97 185 ASP A O 1
ATOM 1423 N N . ALA A 1 186 ? -20.483 -18.272 23.674 1.00 63.91 186 ALA A N 1
ATOM 1424 C CA . ALA A 1 186 ? -21.811 -17.825 24.105 1.00 63.91 186 ALA A CA 1
ATOM 1425 C C . ALA A 1 186 ? -22.644 -19.004 24.621 1.00 63.91 186 ALA A C 1
ATOM 1427 O O . ALA A 1 186 ? -23.248 -18.907 25.690 1.00 63.91 186 ALA A O 1
ATOM 1428 N N . ASP A 1 187 ? -22.569 -20.141 23.926 1.00 72.69 187 ASP A N 1
ATOM 1429 C CA . ASP A 1 187 ? -23.178 -21.397 24.361 1.00 72.69 187 ASP A CA 1
ATOM 1430 C C . ASP A 1 187 ? -22.555 -21.905 25.667 1.00 72.69 187 ASP A C 1
ATOM 1432 O O . ASP A 1 187 ? -23.269 -22.314 26.582 1.00 72.69 187 ASP A O 1
ATOM 1436 N N . ARG A 1 188 ? -21.226 -21.811 25.815 1.00 76.88 188 ARG A N 1
ATOM 1437 C CA . ARG A 1 188 ? -20.532 -22.191 27.055 1.00 76.88 188 ARG A CA 1
ATOM 1438 C C . ARG A 1 188 ? -20.923 -21.299 28.235 1.00 76.88 188 ARG A C 1
ATOM 1440 O O . ARG A 1 188 ? -21.128 -21.815 29.326 1.00 76.88 188 ARG A O 1
ATOM 1447 N N . HIS A 1 189 ? -21.068 -19.993 28.027 1.00 75.94 189 HIS A N 1
ATOM 1448 C CA . HIS A 1 189 ? -21.522 -19.065 29.063 1.00 75.94 189 HIS A CA 1
ATOM 1449 C C . HIS A 1 189 ? -22.991 -19.298 29.430 1.00 75.94 189 HIS A C 1
ATOM 1451 O O . HIS A 1 189 ? -23.344 -19.257 30.605 1.00 75.94 189 HIS A O 1
ATOM 1457 N N . ALA A 1 190 ? -23.849 -19.577 28.444 1.00 80.75 190 ALA A N 1
ATOM 1458 C CA . ALA A 1 190 ? -25.247 -19.926 28.680 1.00 80.75 190 ALA A CA 1
ATOM 1459 C C . ALA A 1 190 ? -25.386 -21.251 29.459 1.00 80.75 190 ALA A C 1
ATOM 1461 O O . ALA A 1 190 ? -26.189 -21.339 30.387 1.00 80.75 190 ALA A O 1
ATOM 1462 N N . GLU A 1 191 ? -24.572 -22.259 29.133 1.00 88.94 191 GLU A N 1
ATOM 1463 C CA . GLU A 1 191 ? -24.472 -23.533 29.860 1.00 88.94 191 GLU A CA 1
ATOM 1464 C C . GLU A 1 191 ? -23.953 -23.329 31.299 1.00 88.94 191 GLU A C 1
ATOM 1466 O O . GLU A 1 191 ? -24.468 -23.934 32.239 1.00 88.94 191 GLU A O 1
ATOM 1471 N N . GLU A 1 192 ? -22.963 -22.455 31.497 1.00 90.50 192 GLU A N 1
ATOM 1472 C CA . GLU A 1 192 ? -22.376 -22.152 32.809 1.00 90.50 192 GLU A CA 1
ATOM 1473 C C . GLU A 1 192 ? -23.353 -21.372 33.712 1.00 90.50 192 GLU A C 1
ATOM 1475 O O . GLU A 1 192 ? -23.530 -21.726 34.879 1.00 90.50 192 GLU A O 1
ATOM 1480 N N . GLU A 1 193 ? -24.085 -20.397 33.160 1.00 88.94 193 GLU A N 1
ATOM 1481 C CA . GLU A 1 193 ? -25.213 -19.716 33.820 1.00 88.94 193 GLU A CA 1
ATOM 1482 C C . GLU A 1 193 ? -26.330 -20.699 34.211 1.00 88.94 193 GLU A C 1
ATOM 1484 O O . GLU A 1 193 ? -26.867 -20.620 35.319 1.00 88.94 193 GLU A O 1
ATOM 1489 N N . ARG A 1 194 ? -26.665 -21.658 33.334 1.00 92.88 194 ARG A N 1
ATOM 1490 C CA . ARG A 1 194 ? -27.674 -22.694 33.610 1.00 92.88 194 ARG A CA 1
ATOM 1491 C C . ARG A 1 194 ? -27.277 -23.566 34.802 1.00 92.88 194 ARG A C 1
ATOM 1493 O O . ARG A 1 194 ? -28.078 -23.728 35.720 1.00 92.88 194 ARG A O 1
ATOM 1500 N N . ARG A 1 195 ? -26.029 -24.048 34.843 1.00 94.50 195 ARG A N 1
ATOM 1501 C CA . ARG A 1 195 ? -25.503 -24.840 35.975 1.00 94.50 195 ARG A CA 1
ATOM 1502 C C . ARG A 1 195 ? -25.497 -24.061 37.285 1.00 94.50 195 ARG A C 1
ATOM 1504 O O . ARG A 1 195 ? -25.752 -24.634 38.338 1.00 94.50 195 ARG A O 1
ATOM 1511 N N . ARG A 1 196 ? -25.217 -22.758 37.233 1.00 93.50 196 ARG A N 1
ATOM 1512 C CA . ARG A 1 196 ? -25.212 -21.896 38.421 1.00 93.50 196 ARG A CA 1
ATOM 1513 C C . ARG A 1 196 ? -26.604 -21.775 39.039 1.00 93.50 196 ARG A C 1
ATOM 1515 O O . ARG A 1 196 ? -26.747 -21.941 40.244 1.00 93.50 196 ARG A O 1
ATOM 1522 N N . ARG A 1 197 ? -27.633 -21.589 38.205 1.00 92.94 197 ARG A N 1
ATOM 1523 C CA . ARG A 1 197 ? -29.037 -21.554 38.649 1.00 92.94 197 ARG A CA 1
ATOM 1524 C C . ARG A 1 197 ? -29.512 -22.895 39.207 1.00 92.94 197 ARG A C 1
ATOM 1526 O O . ARG A 1 197 ? -30.264 -22.907 40.173 1.00 92.94 197 ARG A O 1
ATOM 1533 N N . GLU A 1 198 ? -29.064 -24.008 38.627 1.00 94.50 198 GLU A N 1
ATOM 1534 C CA . GLU A 1 198 ? -29.339 -25.353 39.157 1.00 94.50 198 GLU A CA 1
ATOM 1535 C C . GLU A 1 198 ? -28.655 -25.580 40.521 1.00 94.50 198 GLU A C 1
ATOM 1537 O O . GLU A 1 198 ? -29.240 -26.206 41.400 1.00 94.50 198 GLU A O 1
ATOM 1542 N N . ALA A 1 199 ? -27.451 -25.034 40.731 1.00 91.81 199 ALA A N 1
ATOM 1543 C CA . ALA A 1 199 ? -26.712 -25.153 41.990 1.00 91.81 199 ALA A CA 1
ATOM 1544 C C . ALA A 1 199 ? -27.234 -24.240 43.119 1.0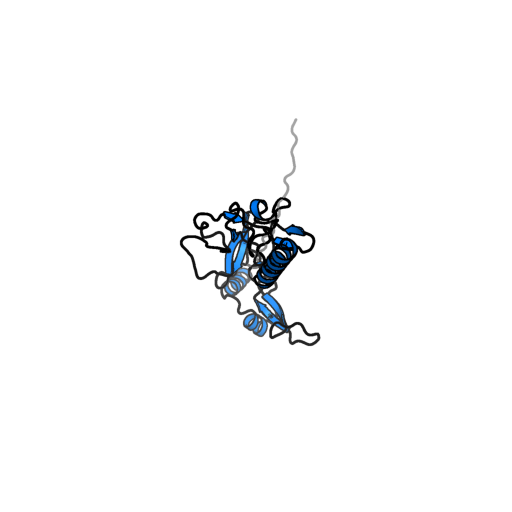0 91.81 199 ALA A C 1
ATOM 1546 O O . ALA A 1 199 ? -27.083 -24.578 44.288 1.00 91.81 199 ALA A O 1
ATOM 1547 N N . GLU A 1 200 ? -27.838 -23.096 42.789 1.00 93.50 200 GLU A N 1
ATOM 1548 C CA . GLU A 1 200 ? -28.437 -22.161 43.761 1.00 93.50 200 GLU A CA 1
ATOM 1549 C C . GLU A 1 200 ? -29.872 -22.550 44.169 1.00 93.50 200 GLU A C 1
ATOM 1551 O O . GLU A 1 200 ? -30.448 -21.950 45.076 1.00 93.50 200 GLU A O 1
ATOM 1556 N N . GLY A 1 201 ? -30.452 -23.554 43.505 1.00 78.00 201 GLY A N 1
ATOM 1557 C CA . GLY A 1 201 ? -31.826 -24.018 43.690 1.00 78.00 201 GLY A CA 1
ATOM 1558 C C . GLY A 1 201 ? -31.966 -25.367 44.396 1.00 78.00 201 GLY A C 1
ATOM 1559 O O . GLY A 1 201 ? -32.829 -26.149 43.995 1.00 78.00 201 GLY A O 1
ATOM 1560 N N . ASN A 1 202 ? -31.147 -25.650 45.415 1.00 52.09 202 ASN A N 1
ATOM 1561 C CA . ASN A 1 202 ? -31.356 -26.780 46.331 1.00 52.09 202 ASN A CA 1
ATOM 1562 C C . ASN A 1 202 ? -30.944 -26.430 47.766 1.00 52.09 202 ASN A C 1
ATOM 1564 O O . ASN A 1 202 ? -29.732 -26.211 47.992 1.00 52.09 202 ASN A O 1
#

Secondary structure (DSSP, 8-state):
------------------HHHHHHHHHHHHS---HHHHHHHHS---TTTEEEEETTS---TTPPEEEEEPPGGGS-GGG--TTTEEEEE-TTSSEEEEE--S---SSB-TT-B-SSSPBPTT-EEE--EE-TTS-EESS-TTSTTSS-EEE-TTSS---TT--TTT-HHHHSTT--------HHHHHHHHHHHHHHHHHS--